Protein AF-A0A0G0TFH8-F1 (afdb_monomer_lite)

Radius of gyration: 27.18 Å; chains: 1; bounding box: 64×49×67 Å

Secondary structure (DSSP, 8-state):
--S-EEEEETTSSBPPHHHHHHIIIIIHHHHHHTTTHHHHHHHHSTT---HHHHHHTEEEEEPP---HHHHHHHHHHHHHHHHHHHHHHHHHHHHHHHHHHIIIIIHHHHHHHHHHT-----HHHHHHHHHHHHHHHHHHHHHHHHHHHTTTSGGGS-HHHHHHHHHHHHHHHHHHHHHHHHHHHHHHHHHHHHHH--

pLDDT: mean 86.86, std 7.58, range [50.22, 97.12]

Sequence (198 aa):
MLFHIKIVNINYQKVSFFQVLKRETVGKILSGLVFNLGYLWAAIDDKKQAWHDKIAKTYVIHVEPISHEEYARQLEKGKISSLPYVLIFAGAAEVIFVSFFAFSVVRQLTTLYETMGTGGYNPLITYLMLGIIGLSCFAQIIWGSILWSKKKAPETISQSSIKTAKVLLILGATLFFLLIPFLVLSVILPIYKLTTSF

Structure (mmCIF, N/CA/C/O backbone):
data_AF-A0A0G0TFH8-F1
#
_entry.id   AF-A0A0G0TFH8-F1
#
loop_
_atom_site.group_PDB
_atom_site.id
_atom_site.type_symbol
_atom_site.label_atom_id
_atom_site.label_alt_id
_atom_site.label_comp_id
_atom_site.label_asym_id
_atom_site.label_entity_id
_atom_site.label_seq_id
_atom_site.pdbx_PDB_ins_code
_atom_site.Cartn_x
_atom_site.Cartn_y
_atom_site.Cartn_z
_atom_site.occupancy
_atom_site.B_iso_or_equiv
_atom_site.auth_seq_id
_atom_site.auth_comp_id
_atom_site.auth_asym_id
_atom_site.auth_atom_id
_atom_site.pdbx_PDB_model_num
ATOM 1 N N . MET A 1 1 ? -24.189 -2.065 8.664 1.00 50.22 1 MET A N 1
ATOM 2 C CA . MET A 1 1 ? -24.783 -3.369 9.041 1.00 50.22 1 MET A CA 1
ATOM 3 C C . MET A 1 1 ? -26.288 -3.200 8.965 1.00 50.22 1 MET A C 1
ATOM 5 O O . MET A 1 1 ? -26.787 -2.349 9.677 1.00 50.22 1 MET A O 1
ATOM 9 N N . LEU A 1 2 ? -26.986 -3.919 8.084 1.00 51.47 2 LEU A N 1
ATOM 10 C CA . LEU A 1 2 ? -28.412 -3.665 7.813 1.00 51.47 2 LEU A CA 1
ATOM 11 C C . LEU A 1 2 ? -29.356 -4.207 8.912 1.00 51.47 2 LEU A C 1
ATOM 13 O O . LEU A 1 2 ? -30.452 -3.694 9.075 1.00 51.47 2 LEU A O 1
ATOM 17 N N . PHE A 1 3 ? -28.925 -5.222 9.675 1.00 67.56 3 PHE A N 1
ATOM 18 C CA . PHE A 1 3 ? -29.806 -6.002 10.564 1.00 67.56 3 PHE A CA 1
ATOM 19 C C . PHE A 1 3 ? -29.423 -5.986 12.053 1.00 67.56 3 PHE A C 1
ATOM 21 O O . PHE A 1 3 ? -29.994 -6.747 12.824 1.00 67.56 3 PHE A O 1
ATOM 28 N N . HIS A 1 4 ? -28.461 -5.155 12.473 1.00 71.88 4 HIS A N 1
ATOM 29 C CA . HIS A 1 4 ? -28.021 -5.069 13.880 1.00 71.88 4 HIS A CA 1
ATOM 30 C C . HIS A 1 4 ? -27.748 -6.433 14.539 1.00 71.88 4 HIS A C 1
ATOM 32 O O . HIS A 1 4 ? -28.061 -6.660 15.703 1.00 71.88 4 HIS A O 1
ATOM 38 N N . ILE A 1 5 ? -27.167 -7.361 13.780 1.00 83.44 5 ILE A N 1
ATOM 39 C CA . ILE A 1 5 ? -26.810 -8.693 14.263 1.00 83.44 5 ILE A CA 1
ATOM 40 C C . ILE A 1 5 ? -25.300 -8.811 14.411 1.00 83.44 5 ILE A C 1
ATOM 42 O O . ILE A 1 5 ? -24.528 -8.396 13.541 1.00 83.44 5 ILE A O 1
ATOM 46 N N . LYS A 1 6 ? -24.874 -9.406 15.519 1.00 86.00 6 LYS A N 1
ATOM 47 C CA . LYS A 1 6 ? -23.478 -9.712 15.810 1.00 86.00 6 LYS A CA 1
ATOM 48 C C . LYS A 1 6 ? -23.345 -11.192 16.111 1.00 86.00 6 LYS A C 1
ATOM 50 O O . LYS A 1 6 ? -24.176 -11.778 16.791 1.00 86.00 6 LYS A O 1
ATOM 55 N N . ILE A 1 7 ? -22.265 -11.785 15.620 1.00 87.12 7 ILE A N 1
ATOM 56 C CA . ILE A 1 7 ? -21.946 -13.180 15.903 1.00 87.12 7 ILE A CA 1
ATOM 57 C C . ILE A 1 7 ? -20.960 -13.206 17.063 1.00 87.12 7 ILE A C 1
ATOM 59 O O . ILE A 1 7 ? -19.900 -12.573 17.009 1.00 87.12 7 ILE A O 1
ATOM 63 N N . VAL A 1 8 ? -21.314 -13.939 18.106 1.00 90.31 8 VAL A N 1
ATOM 64 C CA . VAL A 1 8 ? -20.493 -14.149 19.297 1.00 90.31 8 VAL A CA 1
ATOM 65 C C . VAL A 1 8 ? -20.282 -15.641 19.510 1.00 90.31 8 VAL A C 1
ATOM 67 O O . VAL A 1 8 ? -21.029 -16.465 18.986 1.00 90.31 8 VAL A O 1
ATOM 70 N N . ASN A 1 9 ? -19.234 -16.025 20.232 1.00 91.81 9 ASN A N 1
ATOM 71 C CA . ASN A 1 9 ? -19.082 -17.417 20.646 1.00 91.81 9 ASN A CA 1
ATOM 72 C C . ASN A 1 9 ? -20.084 -17.757 21.769 1.00 91.81 9 ASN A C 1
ATOM 74 O O . ASN A 1 9 ? -20.790 -16.884 22.275 1.00 91.81 9 ASN A O 1
ATOM 78 N N . ILE A 1 10 ? -20.120 -19.020 22.198 1.00 88.56 10 ILE A N 1
ATOM 79 C CA . ILE A 1 10 ? -20.990 -19.453 23.307 1.00 88.56 10 ILE A CA 1
ATOM 80 C C . ILE A 1 10 ? -20.757 -18.728 24.645 1.00 88.56 10 ILE A C 1
ATOM 82 O O . ILE A 1 10 ? -21.641 -18.745 25.493 1.00 88.56 10 ILE A O 1
ATOM 86 N N . ASN A 1 11 ? -19.602 -18.079 24.814 1.00 89.81 11 ASN A N 1
ATOM 87 C CA . ASN A 1 11 ? -19.235 -17.293 25.992 1.00 89.81 11 ASN A CA 1
ATOM 88 C C . ASN A 1 11 ? -19.480 -15.785 25.780 1.00 89.81 11 ASN A C 1
ATOM 90 O O . ASN A 1 11 ? -18.943 -14.970 26.523 1.00 89.81 11 ASN A O 1
ATOM 94 N N . TYR A 1 12 ? -20.224 -15.398 24.736 1.00 84.25 12 TYR A N 1
ATOM 95 C CA . TYR A 1 12 ? -20.503 -14.006 24.351 1.00 84.25 12 TYR A CA 1
ATOM 96 C C . TYR A 1 12 ? -19.267 -13.159 23.991 1.00 84.25 12 TYR A C 1
ATOM 98 O O . TYR A 1 12 ? -19.322 -11.931 23.936 1.00 84.25 12 TYR A O 1
ATOM 106 N N . GLN A 1 13 ? -18.146 -13.804 23.672 1.00 87.69 13 GLN A N 1
ATOM 107 C CA . GLN A 1 13 ? -16.910 -13.158 23.232 1.00 87.69 13 GLN A CA 1
ATOM 108 C C . GLN A 1 13 ? -16.771 -13.167 21.702 1.00 87.69 13 GLN A C 1
ATOM 110 O O . GLN A 1 13 ? -17.550 -13.792 20.975 1.00 87.69 13 GLN A O 1
ATOM 115 N N . LYS A 1 14 ? -15.754 -12.457 21.192 1.00 85.94 14 LYS A N 1
ATOM 116 C CA . LYS A 1 14 ? -15.443 -12.420 19.757 1.00 85.94 14 LYS A CA 1
ATOM 117 C C . LYS A 1 14 ? -15.128 -13.833 19.251 1.00 85.94 14 LYS A C 1
ATOM 119 O O . LYS A 1 14 ? -14.336 -14.553 19.853 1.00 85.94 14 LYS A O 1
ATOM 124 N N . VAL A 1 15 ? -15.742 -14.209 18.132 1.00 88.75 15 VAL A N 1
ATOM 125 C CA . VAL A 1 15 ? -15.506 -15.506 17.485 1.00 88.75 15 VAL A CA 1
ATOM 126 C C . VAL A 1 15 ? -14.071 -15.626 16.978 1.00 88.75 15 VAL A C 1
ATOM 128 O O . VAL A 1 15 ? -13.512 -14.673 16.430 1.00 88.75 15 VAL A O 1
ATOM 131 N N . SER A 1 16 ? -13.472 -16.803 17.159 1.00 89.44 16 SER A N 1
ATOM 132 C CA . SER A 1 16 ? -12.135 -17.086 16.637 1.00 89.44 16 SER A CA 1
ATOM 133 C C . SER A 1 16 ? -12.176 -17.397 15.139 1.00 89.44 16 SER A C 1
ATOM 135 O O . SER A 1 16 ? -13.198 -17.827 14.601 1.00 89.44 16 SER A O 1
ATOM 137 N N . PHE A 1 17 ? -11.041 -17.222 14.460 1.00 88.56 17 PHE A N 1
ATOM 138 C CA . PHE A 1 17 ? -10.916 -17.498 13.026 1.00 88.56 17 PHE A CA 1
ATOM 139 C C . PHE A 1 17 ? -11.361 -18.926 12.661 1.00 88.56 17 PHE A C 1
ATOM 141 O O . PHE A 1 17 ? -12.152 -19.117 11.742 1.00 88.56 17 PHE A O 1
ATOM 148 N N . PHE A 1 18 ? -10.944 -19.928 13.443 1.00 88.19 18 PHE A N 1
ATOM 149 C CA . PHE A 1 18 ? -11.330 -21.325 13.221 1.00 88.19 18 PHE A CA 1
ATOM 150 C C . PHE A 1 18 ? -12.821 -21.592 13.448 1.00 88.19 18 PHE A C 1
ATOM 152 O O . PHE A 1 18 ? -13.389 -22.472 12.804 1.00 88.19 18 PHE A O 1
ATOM 159 N N . GLN A 1 19 ? -13.474 -20.862 14.357 1.00 88.25 19 GLN A N 1
ATOM 160 C CA . GLN A 1 19 ? -14.923 -20.972 14.529 1.00 88.25 19 GLN A CA 1
ATOM 161 C C . GLN A 1 19 ? -15.655 -20.440 13.303 1.00 88.25 19 GLN A C 1
ATOM 163 O O . GLN A 1 19 ? -16.557 -21.110 12.809 1.00 88.25 19 GLN A O 1
ATOM 168 N N . VAL A 1 20 ? -15.225 -19.290 12.776 1.00 89.44 20 VAL A N 1
ATOM 169 C CA . VAL A 1 20 ? -15.785 -18.721 11.544 1.00 89.44 20 VAL A CA 1
ATOM 170 C C . VAL A 1 20 ? -15.587 -19.684 10.378 1.00 89.44 20 VAL A C 1
ATOM 172 O O . VAL A 1 20 ? -16.552 -20.008 9.694 1.00 89.44 20 VAL A O 1
ATOM 175 N N . LEU A 1 21 ? -14.377 -20.221 10.200 1.00 90.44 21 LEU A N 1
ATOM 176 C CA . LEU A 1 21 ? -14.085 -21.145 9.106 1.00 90.44 21 LEU A CA 1
ATOM 177 C C . LEU A 1 21 ? -14.966 -22.400 9.165 1.00 90.44 21 LEU A C 1
ATOM 179 O O . LEU A 1 21 ? -15.572 -22.769 8.162 1.00 90.44 21 LEU A O 1
ATOM 183 N N . LYS A 1 22 ? -15.103 -23.023 10.344 1.00 89.25 22 LYS A N 1
ATOM 184 C CA . LYS A 1 22 ? -15.984 -24.189 10.534 1.00 89.25 22 LYS A CA 1
ATOM 185 C C . LYS A 1 22 ? -17.447 -23.861 10.260 1.00 89.25 22 LYS A C 1
ATOM 187 O O . LYS A 1 22 ? -18.156 -24.685 9.689 1.00 89.25 22 LYS A O 1
ATOM 192 N N . ARG A 1 23 ? -17.894 -22.668 10.659 1.00 88.06 23 ARG A N 1
ATOM 193 C CA . ARG A 1 23 ? -19.265 -22.209 10.439 1.00 88.06 23 ARG A CA 1
ATOM 194 C C . ARG A 1 23 ? -19.578 -22.046 8.958 1.00 88.06 23 ARG A C 1
ATOM 196 O O . ARG A 1 23 ? -20.610 -22.520 8.503 1.00 88.06 23 ARG A O 1
ATOM 203 N N . GLU A 1 24 ? -18.686 -21.383 8.229 1.00 89.06 24 GLU A N 1
ATOM 204 C CA . GLU A 1 24 ? -18.888 -21.002 6.828 1.00 89.06 24 GLU A CA 1
ATOM 205 C C . GLU A 1 24 ? -18.670 -22.162 5.850 1.00 89.06 24 GLU A C 1
ATOM 207 O O . GLU A 1 24 ? -19.274 -22.173 4.783 1.00 89.06 24 GLU A O 1
ATOM 212 N N . THR A 1 25 ? -17.854 -23.150 6.220 1.00 88.31 25 THR A N 1
ATOM 213 C CA . THR A 1 25 ? -17.603 -24.342 5.397 1.00 88.31 25 THR A CA 1
ATOM 214 C C . THR A 1 25 ? -18.542 -25.482 5.798 1.00 88.31 25 THR A C 1
ATOM 216 O O . THR A 1 25 ? -19.676 -25.561 5.332 1.00 88.31 25 THR A O 1
ATOM 219 N N . VAL A 1 26 ? -18.102 -26.336 6.723 1.00 84.25 26 VAL A N 1
ATOM 220 C CA . VAL A 1 26 ? -18.802 -27.545 7.170 1.00 84.25 26 VAL A CA 1
ATOM 221 C C . VAL A 1 26 ? -20.197 -27.218 7.700 1.00 84.25 26 VAL A C 1
ATOM 223 O O . VAL A 1 26 ? -21.166 -27.877 7.338 1.00 84.25 26 VAL A O 1
ATOM 226 N N . GLY A 1 27 ? -20.320 -26.169 8.517 1.00 82.50 27 GLY A N 1
ATOM 227 C CA . GLY A 1 27 ? -21.584 -25.780 9.130 1.00 82.50 27 GLY A CA 1
ATOM 228 C C . GLY A 1 27 ? -22.664 -25.438 8.105 1.00 82.50 27 GLY A C 1
ATOM 229 O O . GLY A 1 27 ? -23.769 -25.982 8.173 1.00 82.50 27 GLY A O 1
ATOM 230 N N . LYS A 1 28 ? -22.377 -24.529 7.167 1.00 84.12 28 LYS A N 1
ATOM 231 C CA . LYS A 1 28 ? -23.349 -24.089 6.154 1.00 84.12 28 LYS A CA 1
ATOM 232 C C . LYS A 1 28 ? -23.665 -25.179 5.137 1.00 84.12 28 LYS A C 1
ATOM 234 O O . LYS A 1 28 ? -24.834 -25.358 4.812 1.00 84.12 28 LYS A O 1
ATOM 239 N N . ILE A 1 29 ? -22.664 -25.951 4.711 1.00 84.81 29 ILE A N 1
ATOM 240 C CA . ILE A 1 29 ? -22.869 -27.088 3.802 1.00 84.81 29 ILE A CA 1
ATOM 241 C C . ILE A 1 29 ? -23.836 -28.099 4.433 1.00 84.81 29 ILE A C 1
ATOM 243 O O . ILE A 1 29 ? -24.835 -28.460 3.815 1.00 84.81 29 ILE A O 1
ATOM 247 N N . LEU A 1 30 ? -23.612 -28.480 5.696 1.00 81.50 30 LEU A N 1
ATOM 248 C CA . LEU A 1 30 ? -24.522 -29.370 6.426 1.00 81.50 30 LEU A CA 1
ATOM 249 C C . LEU A 1 30 ? -25.895 -28.734 6.687 1.00 81.50 30 LEU A C 1
ATOM 251 O O . LEU A 1 30 ? -26.902 -29.434 6.674 1.00 81.50 30 LEU A O 1
ATOM 255 N N . SER A 1 31 ? -25.958 -27.413 6.886 1.00 80.06 31 SER A N 1
ATOM 256 C CA . SER A 1 31 ? -27.235 -26.709 7.071 1.00 80.06 31 SER A CA 1
ATOM 257 C C . SER A 1 31 ? -28.095 -26.688 5.800 1.00 80.06 31 SER A C 1
ATOM 259 O O . SER A 1 31 ? -29.321 -26.695 5.901 1.00 80.06 31 SER A O 1
ATOM 261 N N . GLY A 1 32 ? -27.465 -26.664 4.620 1.00 76.00 32 GLY A N 1
ATOM 262 C CA . GLY A 1 32 ? -28.134 -26.654 3.314 1.00 76.00 32 GLY A CA 1
ATOM 263 C C . GLY A 1 32 ? -28.466 -28.040 2.752 1.00 76.00 32 GLY A C 1
ATOM 264 O O . GLY A 1 32 ? -29.424 -28.167 1.993 1.00 76.00 32 GLY A O 1
ATOM 265 N N . LEU A 1 33 ? -27.719 -29.075 3.157 1.00 79.06 33 LEU A N 1
ATOM 266 C CA . LEU A 1 33 ? -27.754 -30.432 2.588 1.00 79.06 33 LEU A CA 1
ATOM 267 C C . LEU A 1 33 ? -29.130 -31.115 2.634 1.00 79.06 33 LEU A C 1
ATOM 269 O O . LEU A 1 33 ? -29.482 -31.835 1.706 1.00 79.06 33 LEU A O 1
ATOM 273 N N . VAL A 1 34 ? -29.921 -30.877 3.684 1.00 76.00 34 VAL A N 1
ATOM 274 C CA . VAL A 1 34 ? -31.262 -31.465 3.837 1.00 76.00 34 VAL A CA 1
ATOM 275 C C . VAL A 1 34 ? -32.324 -30.398 3.571 1.00 76.00 34 VAL A C 1
ATOM 277 O O . VAL A 1 34 ? -32.940 -29.894 4.502 1.00 76.00 34 VAL A O 1
ATOM 280 N N . PHE A 1 35 ? -32.498 -29.985 2.311 1.00 73.94 35 PHE A N 1
ATOM 281 C CA . PHE A 1 35 ? -33.498 -28.979 1.900 1.00 73.94 35 PHE A CA 1
ATOM 282 C C . PHE A 1 35 ? -33.481 -27.682 2.739 1.00 73.94 35 PHE A C 1
ATOM 284 O O . PHE A 1 35 ? -34.527 -27.125 3.061 1.00 73.94 35 PHE A O 1
ATOM 291 N N . ASN A 1 36 ? -32.297 -27.193 3.129 1.00 77.00 36 ASN A N 1
ATOM 292 C CA . ASN A 1 36 ? -32.137 -26.035 4.025 1.00 77.00 36 ASN A CA 1
ATOM 293 C C . ASN A 1 36 ? -32.782 -26.171 5.423 1.00 77.00 36 ASN A C 1
ATOM 295 O O . ASN A 1 36 ? -32.889 -25.177 6.148 1.00 77.00 36 ASN A O 1
ATOM 299 N N . LEU A 1 37 ? -33.161 -27.379 5.858 1.00 80.75 37 LEU A N 1
ATOM 300 C CA . LEU A 1 37 ? -33.729 -27.616 7.191 1.00 80.75 37 LEU A CA 1
ATOM 301 C C . LEU A 1 37 ? -32.803 -27.143 8.313 1.00 80.75 37 LEU A C 1
ATOM 303 O O . LEU A 1 37 ? -33.283 -26.652 9.331 1.00 80.75 37 LEU A O 1
ATOM 307 N N . GLY A 1 38 ? -31.483 -27.203 8.124 1.00 79.12 38 GLY A N 1
ATOM 308 C CA . GLY A 1 38 ? -30.540 -26.709 9.124 1.00 79.12 38 GLY A CA 1
ATOM 309 C C . GLY A 1 38 ? -30.559 -25.192 9.306 1.00 79.12 38 GLY A C 1
ATOM 310 O O . GLY A 1 38 ? -30.150 -24.713 10.363 1.00 79.12 38 GLY A O 1
ATOM 311 N N . TYR A 1 39 ? -31.066 -24.438 8.325 1.00 81.38 39 TYR A N 1
ATOM 312 C CA . TYR A 1 39 ? -31.373 -23.015 8.475 1.00 81.38 39 TYR A CA 1
ATOM 313 C C . TYR A 1 39 ? -32.735 -22.805 9.141 1.00 81.38 39 TYR A C 1
ATOM 315 O O . TYR A 1 39 ? -32.837 -22.001 10.065 1.00 81.38 39 TYR A O 1
ATOM 323 N N . LEU A 1 40 ? -33.760 -23.564 8.729 1.00 83.31 40 LEU A N 1
ATOM 324 C CA . LEU A 1 40 ? -35.101 -23.508 9.330 1.00 83.31 40 LEU A CA 1
ATOM 325 C C . LEU A 1 40 ? -35.100 -23.909 10.812 1.00 83.31 40 LEU A C 1
ATOM 327 O O . LEU A 1 40 ? -35.919 -23.416 11.583 1.00 83.31 40 LEU A O 1
ATOM 331 N N . TRP A 1 41 ? -34.132 -24.724 11.237 1.00 84.75 41 TRP A N 1
ATOM 332 C CA . TRP A 1 41 ? -33.934 -25.103 12.635 1.00 84.75 41 TRP A CA 1
ATOM 333 C C . TRP A 1 41 ? -33.775 -23.899 13.573 1.00 84.75 41 TRP A C 1
ATOM 335 O O . TRP A 1 41 ? -34.215 -23.957 14.718 1.00 84.75 41 TRP A O 1
ATOM 345 N N . ALA A 1 42 ? -33.231 -22.778 13.087 1.00 85.12 42 ALA A N 1
ATOM 346 C CA . ALA A 1 42 ? -33.129 -21.551 13.874 1.00 85.12 42 ALA A CA 1
ATOM 347 C C . ALA A 1 42 ? -34.498 -21.001 14.313 1.00 85.12 42 ALA A C 1
ATOM 349 O O . ALA A 1 42 ? -34.577 -20.306 15.320 1.00 85.12 42 ALA A O 1
ATOM 350 N N . ALA A 1 43 ? -35.587 -21.308 13.599 1.00 81.38 43 ALA A N 1
ATOM 351 C CA . ALA A 1 43 ? -36.927 -20.884 13.999 1.00 81.38 43 ALA A CA 1
ATOM 352 C C . ALA A 1 43 ? -37.446 -21.670 15.215 1.00 81.38 43 ALA A C 1
ATOM 354 O O . ALA A 1 43 ? -38.163 -21.102 16.044 1.00 81.38 43 ALA A O 1
ATOM 355 N N . ILE A 1 44 ? -37.054 -22.943 15.330 1.00 85.81 44 ILE A N 1
ATOM 356 C CA . ILE A 1 44 ? -37.546 -23.896 16.335 1.00 85.81 44 ILE A CA 1
ATOM 357 C C . ILE A 1 44 ? -36.654 -23.899 17.580 1.00 85.81 44 ILE A C 1
ATOM 359 O O . ILE A 1 44 ? -37.161 -23.974 18.690 1.00 85.81 44 ILE A O 1
ATOM 363 N N . ASP A 1 45 ? -35.336 -23.793 17.407 1.00 87.31 45 ASP A N 1
ATOM 364 C CA . ASP A 1 45 ? -34.368 -23.868 18.500 1.00 87.31 45 ASP A CA 1
ATOM 365 C C . ASP A 1 45 ? -34.590 -22.780 19.567 1.00 87.31 45 ASP A C 1
ATOM 367 O O . ASP A 1 45 ? -34.743 -21.602 19.234 1.00 87.31 45 ASP A O 1
ATOM 371 N N . ASP A 1 46 ? -34.522 -23.147 20.852 1.00 84.44 46 ASP A N 1
ATOM 372 C CA . ASP A 1 46 ? -34.732 -22.219 21.980 1.00 84.44 46 ASP A CA 1
ATOM 373 C C . ASP A 1 46 ? -33.768 -21.029 21.950 1.00 84.44 46 ASP A C 1
ATOM 375 O O . ASP A 1 46 ? -34.114 -19.907 22.318 1.00 84.44 46 ASP A O 1
ATOM 379 N N . LYS A 1 47 ? -32.540 -21.268 21.476 1.00 82.94 47 LYS A N 1
ATOM 380 C CA . LYS A 1 47 ? -31.491 -20.250 21.352 1.00 82.94 47 LYS A CA 1
ATOM 381 C C . LYS A 1 47 ? -31.412 -19.660 19.947 1.00 82.94 47 LYS A C 1
ATOM 383 O O . LYS A 1 47 ? -30.442 -18.972 19.631 1.00 82.94 47 LYS A O 1
ATOM 388 N N . LYS A 1 48 ? -32.404 -19.962 19.104 1.00 85.25 48 LYS A N 1
ATOM 389 C CA . LYS A 1 48 ? -32.503 -19.552 17.702 1.00 85.25 48 LYS A CA 1
ATOM 390 C C . LYS A 1 48 ? -31.246 -19.868 16.884 1.00 85.25 48 LYS A C 1
ATOM 392 O O . LYS A 1 48 ? -30.875 -19.119 15.984 1.00 85.25 48 LYS A O 1
ATOM 397 N N . GLN A 1 49 ? -30.563 -20.974 17.196 1.00 87.69 49 GLN A N 1
ATOM 398 C CA . GLN A 1 49 ? -29.357 -21.387 16.479 1.00 87.69 49 GLN A CA 1
ATOM 399 C C . GLN A 1 49 ? -29.695 -22.281 15.291 1.00 87.69 49 GLN A C 1
ATOM 401 O O . GLN A 1 49 ? -30.351 -23.311 15.444 1.00 87.69 49 GLN A O 1
ATOM 406 N N . ALA A 1 50 ? -29.138 -21.961 14.127 1.00 89.81 50 ALA A N 1
ATOM 407 C CA . ALA A 1 50 ? -29.080 -22.895 13.012 1.00 89.81 50 ALA A CA 1
ATOM 408 C C . ALA A 1 50 ? -28.026 -23.990 13.265 1.00 89.81 50 ALA A C 1
ATOM 410 O O . ALA A 1 50 ? -27.156 -23.867 14.135 1.00 89.81 50 ALA A O 1
ATOM 411 N N . TRP A 1 51 ? -28.049 -25.066 12.476 1.00 88.00 51 TRP A N 1
ATOM 412 C CA . TRP A 1 51 ? -27.079 -26.160 12.627 1.00 88.00 51 TRP A CA 1
ATOM 413 C C . TRP A 1 51 ? -25.629 -25.682 12.486 1.00 88.00 51 TRP A C 1
ATOM 415 O O . TRP A 1 51 ? -24.774 -26.070 13.282 1.00 88.00 51 TRP A O 1
ATOM 425 N N . HIS A 1 52 ? -25.351 -24.769 11.551 1.00 86.88 52 HIS A N 1
ATOM 426 C CA . HIS A 1 52 ? -24.023 -24.170 11.404 1.00 86.88 52 HIS A CA 1
ATOM 427 C C . HIS A 1 52 ? -23.563 -23.416 12.654 1.00 86.88 52 HIS A C 1
ATOM 429 O O . HIS A 1 52 ? -22.391 -23.513 13.023 1.00 86.88 52 HIS A O 1
ATOM 435 N N . ASP A 1 53 ? -24.468 -22.712 13.335 1.00 87.00 53 ASP A N 1
ATOM 436 C CA . ASP A 1 53 ? -24.158 -21.994 14.572 1.00 87.00 53 ASP A CA 1
ATOM 437 C C . ASP A 1 53 ? -23.856 -22.960 15.724 1.00 87.00 53 ASP A C 1
ATOM 439 O O . ASP A 1 53 ? -22.904 -22.749 16.482 1.00 87.00 53 ASP A O 1
ATOM 443 N N . LYS A 1 54 ? -24.589 -24.079 15.813 1.00 87.81 54 LYS A N 1
ATOM 444 C CA . LYS A 1 54 ? -24.309 -25.137 16.797 1.00 87.81 54 LYS A CA 1
ATOM 445 C C . LYS A 1 54 ? -22.955 -25.799 16.553 1.00 87.81 54 LYS A C 1
ATOM 447 O O . LYS A 1 54 ? -22.162 -25.929 17.486 1.00 87.81 54 LYS A O 1
ATOM 452 N N . ILE A 1 55 ? -22.650 -26.146 15.302 1.00 89.12 55 ILE A N 1
ATOM 453 C CA . ILE A 1 55 ? -21.377 -26.772 14.905 1.00 89.12 55 ILE A CA 1
ATOM 454 C C . ILE A 1 55 ? -20.189 -25.845 15.210 1.00 89.12 55 ILE A C 1
ATOM 456 O O . ILE A 1 55 ? -19.144 -26.283 15.700 1.00 89.12 55 ILE A O 1
ATOM 460 N N . ALA A 1 56 ? -20.345 -24.544 14.964 1.00 89.06 56 ALA A N 1
ATOM 461 C CA . ALA A 1 56 ? -19.302 -23.554 15.213 1.00 89.06 56 ALA A CA 1
ATOM 462 C C . ALA A 1 56 ? -19.212 -23.082 16.675 1.00 89.06 56 ALA A C 1
ATOM 464 O O . ALA A 1 56 ? -18.250 -22.390 17.036 1.00 89.06 56 ALA A O 1
ATOM 465 N N . LYS A 1 57 ? -20.171 -23.474 17.527 1.00 91.44 57 LYS A N 1
ATOM 466 C CA . LYS A 1 57 ? -20.348 -22.963 18.894 1.00 91.44 57 LYS A CA 1
ATOM 467 C C . LYS A 1 57 ? -20.447 -21.430 18.903 1.00 91.44 57 LYS A C 1
ATOM 469 O O . LYS A 1 57 ? -19.689 -20.747 19.602 1.00 91.44 57 LYS A O 1
ATOM 474 N N . THR A 1 58 ? -21.370 -20.902 18.103 1.00 90.88 58 THR A N 1
ATOM 475 C CA . THR A 1 58 ? -21.643 -19.466 17.963 1.00 90.88 58 THR A CA 1
ATOM 476 C C . THR A 1 58 ? -23.114 -19.137 18.200 1.00 90.88 58 THR A C 1
ATOM 478 O O . THR A 1 58 ? -23.985 -19.978 18.005 1.00 90.88 58 THR A O 1
ATOM 481 N N . TYR A 1 59 ? -23.390 -17.901 18.605 1.00 89.75 59 TYR A N 1
ATOM 482 C CA . TYR A 1 59 ? -24.724 -17.311 18.664 1.00 89.75 59 TYR A CA 1
ATOM 483 C C . TYR A 1 59 ? -24.782 -16.084 17.759 1.00 89.75 59 TYR A C 1
ATOM 485 O O . TYR A 1 59 ? -23.794 -15.356 17.626 1.00 89.75 59 TYR A O 1
ATOM 493 N N . VAL A 1 60 ? -25.951 -15.839 17.174 1.00 87.62 60 VAL A N 1
ATOM 494 C CA . VAL A 1 60 ? -26.287 -14.565 16.541 1.00 87.62 60 VAL A CA 1
ATOM 495 C C . VAL A 1 60 ? -27.119 -13.781 17.544 1.00 87.62 60 VAL A C 1
ATOM 497 O O . VAL A 1 60 ? -28.193 -14.220 17.936 1.00 87.62 60 VAL A O 1
ATOM 500 N N . ILE A 1 61 ? -26.598 -12.647 17.994 1.00 86.81 61 ILE A N 1
ATOM 501 C CA . ILE A 1 61 ? -27.282 -11.761 18.932 1.00 86.81 61 ILE A CA 1
ATOM 502 C C . ILE A 1 61 ? -27.709 -10.490 18.214 1.00 86.81 61 ILE A C 1
ATOM 504 O O . ILE A 1 61 ? -26.986 -9.986 17.348 1.00 86.81 61 ILE A O 1
ATOM 508 N N . HIS A 1 62 ? -28.860 -9.953 18.604 1.00 78.62 62 HIS A N 1
ATOM 509 C CA . HIS A 1 62 ? -29.197 -8.577 18.286 1.00 78.62 62 HIS A CA 1
ATOM 510 C C . HIS A 1 62 ? -28.362 -7.657 19.169 1.00 78.62 62 HIS A C 1
ATOM 512 O O . HIS A 1 62 ? -28.274 -7.840 20.382 1.00 78.62 62 HIS A O 1
ATOM 518 N N . VAL A 1 63 ? -27.710 -6.693 18.539 1.00 79.88 63 VAL A N 1
ATOM 519 C CA . VAL A 1 63 ? -27.103 -5.558 19.224 1.00 79.88 63 VAL A CA 1
ATOM 520 C C . VAL A 1 63 ? -28.067 -4.391 19.117 1.00 79.88 63 VAL A C 1
ATOM 522 O O . VAL A 1 63 ? -28.729 -4.233 18.092 1.00 79.88 63 VAL A O 1
ATOM 525 N N . GLU A 1 64 ? -28.164 -3.592 20.175 1.00 76.19 64 GLU A N 1
ATOM 526 C CA . GLU A 1 64 ? -28.947 -2.362 20.122 1.00 76.19 64 GLU A CA 1
ATOM 527 C C . GLU A 1 64 ? -28.509 -1.513 18.920 1.00 76.19 64 GLU A C 1
ATOM 529 O O . GLU A 1 64 ? -27.312 -1.482 18.590 1.00 76.19 64 GLU A O 1
ATOM 534 N N . PRO A 1 65 ? -29.462 -0.859 18.231 1.00 69.50 65 PRO A N 1
ATOM 535 C CA . PRO A 1 65 ? -29.127 0.052 17.159 1.00 69.50 65 PRO A CA 1
ATOM 536 C C . PRO A 1 65 ? -28.247 1.162 17.726 1.00 69.50 65 PRO A C 1
ATOM 538 O O . PRO A 1 65 ? -28.686 2.013 18.495 1.00 69.50 65 PRO A O 1
ATOM 541 N N . ILE A 1 66 ? -26.969 1.124 17.361 1.00 76.50 66 ILE A N 1
ATOM 542 C CA . ILE A 1 66 ? -26.040 2.208 17.652 1.00 76.50 66 ILE A CA 1
ATOM 543 C C . ILE A 1 66 ? -26.523 3.457 16.915 1.00 76.50 66 ILE A C 1
ATOM 545 O O . ILE A 1 66 ? -26.975 3.369 15.769 1.00 76.50 66 ILE A O 1
ATOM 549 N N . SER A 1 67 ? -26.436 4.622 17.559 1.00 84.06 67 SER A N 1
ATOM 550 C CA . SER A 1 67 ? -26.805 5.880 16.909 1.00 84.06 67 SER A CA 1
ATOM 551 C C . SER A 1 67 ? -26.008 6.059 15.612 1.00 84.06 67 SER A C 1
ATOM 553 O O . SER A 1 67 ? -24.879 5.574 15.485 1.00 84.06 67 SER A O 1
ATOM 555 N N . HIS A 1 68 ? -26.573 6.773 14.634 1.00 80.88 68 HIS A N 1
ATOM 556 C CA . HIS A 1 68 ? -25.852 7.082 13.394 1.00 80.88 68 HIS A CA 1
ATOM 557 C C . HIS A 1 68 ? -24.493 7.739 13.668 1.00 80.88 68 HIS A C 1
ATOM 559 O O . HIS A 1 68 ? -23.516 7.444 12.980 1.00 80.88 68 HIS A O 1
ATOM 565 N N . GLU A 1 69 ? -24.418 8.569 14.707 1.00 86.50 69 GLU A N 1
ATOM 566 C CA . GLU A 1 69 ? -23.186 9.205 15.170 1.00 86.50 69 GLU A CA 1
ATOM 567 C C . GLU A 1 69 ? -22.160 8.187 15.678 1.00 86.50 69 GLU A C 1
ATOM 569 O O . GLU A 1 69 ? -20.991 8.241 15.297 1.00 86.50 69 GLU A O 1
ATOM 574 N N . GLU A 1 70 ? -22.584 7.219 16.494 1.00 83.12 70 GLU A N 1
ATOM 575 C CA . GLU A 1 70 ? -21.709 6.165 17.010 1.00 83.12 70 GLU A CA 1
ATOM 576 C C . GLU A 1 70 ? -21.237 5.231 15.885 1.00 83.12 70 GLU A C 1
ATOM 578 O O . GLU A 1 70 ? -20.062 4.863 15.824 1.00 83.12 70 GLU A O 1
ATOM 583 N N . TYR A 1 71 ? -22.108 4.915 14.924 1.00 78.81 71 TYR A N 1
ATOM 584 C CA . TYR A 1 71 ? -21.721 4.165 13.730 1.00 78.81 71 TYR A CA 1
ATOM 585 C C . TYR A 1 71 ? -20.693 4.918 12.877 1.00 78.81 71 TYR A C 1
ATOM 587 O O . TYR A 1 71 ? -19.681 4.339 12.471 1.00 78.81 71 TYR A O 1
ATOM 595 N N . ALA A 1 72 ? -20.916 6.213 12.633 1.00 79.88 72 ALA A N 1
ATOM 596 C CA . ALA A 1 72 ? -19.978 7.062 11.905 1.00 79.88 72 ALA A CA 1
ATOM 597 C C . ALA A 1 72 ? -18.619 7.128 12.618 1.00 79.88 72 ALA A C 1
ATOM 599 O O . ALA A 1 72 ? -17.582 6.959 11.976 1.00 79.88 72 ALA A O 1
ATOM 600 N N . ARG A 1 73 ? -18.620 7.257 13.950 1.00 83.25 73 ARG A N 1
ATOM 601 C CA . ARG A 1 73 ? -17.416 7.249 14.792 1.00 83.25 73 ARG A CA 1
ATOM 602 C C . ARG A 1 73 ? -16.654 5.927 14.698 1.00 83.25 73 ARG A C 1
ATOM 604 O O . ARG A 1 73 ? -15.431 5.931 14.571 1.00 83.25 73 ARG A O 1
ATOM 611 N N . GLN A 1 74 ? -17.348 4.788 14.714 1.00 80.81 74 GLN A N 1
ATOM 612 C CA . GLN A 1 74 ? -16.721 3.470 14.556 1.00 80.81 74 GLN A CA 1
ATOM 613 C C . GLN A 1 74 ? -16.129 3.274 13.157 1.00 80.81 74 GLN A C 1
ATOM 615 O O . GLN A 1 74 ? -15.008 2.775 13.029 1.00 80.81 74 GLN A O 1
ATOM 620 N N . LEU A 1 75 ? -16.844 3.700 12.112 1.00 76.50 75 LEU A N 1
ATOM 621 C CA . LEU A 1 75 ? -16.339 3.697 10.739 1.00 76.50 75 LEU A CA 1
ATOM 622 C C . LEU A 1 75 ? -15.094 4.574 10.595 1.00 76.50 75 LEU A C 1
ATOM 624 O O . LEU A 1 75 ? -14.112 4.157 9.979 1.00 76.50 75 LEU A O 1
ATOM 628 N N . GLU A 1 76 ? -15.117 5.777 11.163 1.00 81.25 76 GLU A N 1
ATOM 629 C CA . GLU A 1 76 ? -13.991 6.705 11.127 1.00 81.25 76 GLU A CA 1
ATOM 630 C C . GLU A 1 76 ? -12.786 6.150 11.894 1.00 81.25 76 GLU A C 1
ATOM 632 O O . GLU A 1 76 ? -11.681 6.110 11.352 1.00 81.25 76 GLU A O 1
ATOM 637 N N . LYS A 1 77 ? -13.000 5.604 13.098 1.00 80.12 77 LYS A N 1
ATOM 638 C CA . LYS A 1 77 ? -11.964 4.923 13.887 1.00 80.12 77 LYS A CA 1
ATOM 639 C C . LYS A 1 77 ? -11.354 3.746 13.122 1.00 80.12 77 LYS A C 1
ATOM 641 O O . LYS A 1 77 ? -10.133 3.585 13.117 1.00 80.12 77 LYS A O 1
ATOM 646 N N . GLY A 1 78 ? -12.180 2.964 12.425 1.00 75.50 78 GLY A N 1
ATOM 647 C CA . GLY A 1 78 ? -11.736 1.898 11.527 1.00 75.50 78 GLY A CA 1
ATOM 648 C C . GLY A 1 78 ? -10.836 2.424 10.406 1.00 75.50 78 GLY A C 1
ATOM 649 O O . GLY A 1 78 ? -9.713 1.939 10.244 1.00 75.50 78 GLY A O 1
ATOM 650 N N . LYS A 1 79 ? -11.270 3.471 9.694 1.00 76.94 79 LYS A N 1
ATOM 651 C CA . LYS A 1 79 ? -10.477 4.118 8.633 1.00 76.94 79 LYS A CA 1
ATOM 652 C C . LYS A 1 79 ? -9.130 4.622 9.159 1.00 76.94 79 LYS A C 1
ATOM 654 O O . LYS A 1 79 ? -8.099 4.295 8.574 1.00 76.94 79 LYS A O 1
ATOM 659 N N . ILE A 1 80 ? -9.117 5.338 10.285 1.00 79.75 80 ILE A N 1
ATOM 660 C CA . ILE A 1 80 ? -7.890 5.850 10.922 1.00 79.75 80 ILE A CA 1
ATOM 661 C C . ILE A 1 80 ? -6.952 4.699 11.301 1.00 79.75 80 ILE A C 1
ATOM 663 O O . ILE A 1 80 ? -5.757 4.766 11.022 1.00 79.75 80 ILE A O 1
ATOM 667 N N . SER A 1 81 ? -7.489 3.612 11.864 1.00 80.12 81 SER A N 1
ATOM 668 C CA . SER A 1 81 ? -6.687 2.447 12.254 1.00 80.12 81 SER A CA 1
ATOM 669 C C . SER A 1 81 ? -6.018 1.744 11.067 1.00 80.12 81 SER A C 1
ATOM 671 O O . SER A 1 81 ? -4.929 1.198 11.224 1.00 80.12 81 SER A O 1
ATOM 673 N N . SER A 1 82 ? -6.634 1.784 9.879 1.00 82.75 82 SER A N 1
ATOM 674 C CA . SER A 1 82 ? -6.100 1.174 8.652 1.00 82.75 82 SER A CA 1
ATOM 675 C C . SER A 1 82 ? -5.066 2.040 7.918 1.00 82.75 82 SER A C 1
ATOM 677 O O . SER A 1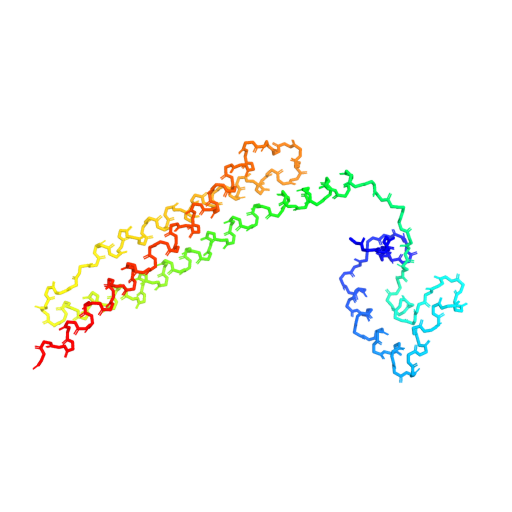 82 ? -4.233 1.512 7.183 1.00 82.75 82 SER A O 1
ATOM 679 N N . LEU A 1 83 ? -5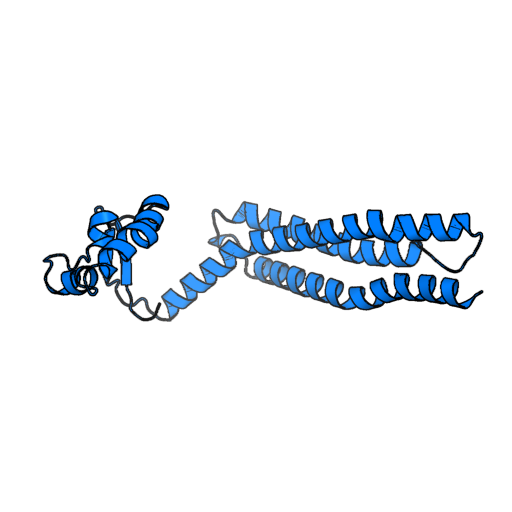.074 3.357 8.144 1.00 86.06 83 LEU A N 1
ATOM 680 C CA . LEU A 1 83 ? -4.276 4.336 7.398 1.00 86.06 83 LEU A CA 1
ATOM 681 C C . LEU A 1 83 ? -2.751 4.074 7.379 1.00 86.06 83 LEU A C 1
ATOM 683 O O . LEU A 1 83 ? -2.161 4.210 6.305 1.00 86.06 83 LEU A O 1
ATOM 687 N N . PRO A 1 84 ? -2.097 3.654 8.486 1.00 89.69 84 P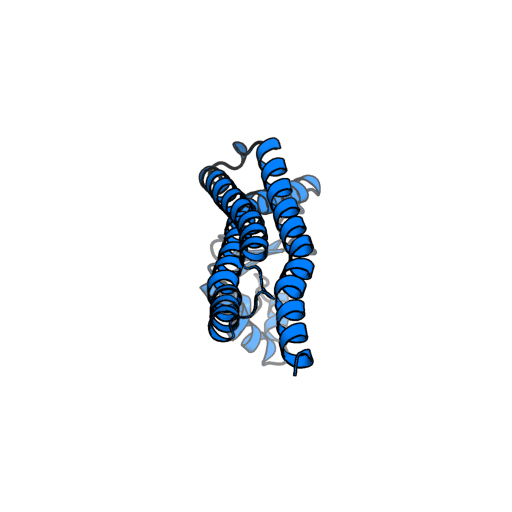RO A N 1
ATOM 688 C CA . PRO A 1 84 ? -0.672 3.314 8.474 1.00 89.69 84 PRO A CA 1
ATOM 689 C C . PRO A 1 84 ? -0.341 2.186 7.495 1.00 89.69 84 PRO A C 1
ATOM 691 O O . PRO A 1 84 ? 0.645 2.254 6.768 1.00 89.69 84 PRO A O 1
ATOM 694 N N . TYR A 1 85 ? -1.188 1.153 7.468 1.00 86.12 85 TYR A N 1
ATOM 695 C CA . TYR A 1 85 ? -1.000 -0.015 6.616 1.00 86.12 85 TYR A CA 1
ATOM 696 C C . TYR A 1 85 ? -1.128 0.378 5.147 1.00 86.12 85 TYR A C 1
ATOM 698 O O . TYR A 1 85 ? -0.281 0.001 4.348 1.00 86.12 85 TYR A O 1
ATOM 706 N N . VAL A 1 86 ? -2.143 1.178 4.802 1.00 88.19 86 VAL A N 1
ATOM 707 C CA . VAL A 1 86 ? -2.371 1.633 3.421 1.00 88.19 86 VAL A CA 1
ATOM 708 C C . VAL A 1 86 ? -1.160 2.398 2.885 1.00 88.19 86 VAL A C 1
ATOM 710 O O . VAL A 1 86 ? -0.711 2.109 1.784 1.00 88.19 86 VAL A O 1
ATOM 713 N N . LEU A 1 87 ? -0.591 3.314 3.675 1.00 92.62 87 LEU A N 1
ATOM 714 C CA . LEU A 1 87 ? 0.618 4.059 3.307 1.00 92.62 87 LEU A CA 1
ATOM 715 C C . LEU A 1 87 ? 1.831 3.153 3.081 1.00 92.62 87 LEU A C 1
ATOM 717 O O . LEU A 1 87 ? 2.513 3.283 2.070 1.00 92.62 87 LEU A O 1
ATOM 721 N N . ILE A 1 88 ? 2.091 2.232 4.012 1.00 92.38 88 ILE A N 1
ATOM 722 C CA . ILE A 1 88 ? 3.246 1.331 3.926 1.00 92.38 88 ILE A CA 1
ATOM 723 C C . ILE A 1 88 ? 3.104 0.389 2.730 1.00 92.38 88 ILE A C 1
ATOM 725 O O . ILE A 1 88 ? 4.059 0.219 1.980 1.00 92.38 88 ILE A O 1
ATOM 729 N N . PHE A 1 89 ? 1.928 -0.211 2.532 1.00 89.06 89 PHE A N 1
ATOM 730 C CA . PHE A 1 89 ? 1.696 -1.128 1.417 1.00 89.06 89 PHE A CA 1
ATOM 731 C C . PHE A 1 89 ? 1.735 -0.418 0.063 1.00 89.06 89 PHE A C 1
ATOM 733 O O . PHE A 1 89 ? 2.333 -0.957 -0.864 1.00 89.06 89 PHE A O 1
ATOM 740 N N . ALA A 1 90 ? 1.148 0.780 -0.048 1.00 87.50 90 ALA A N 1
ATOM 741 C CA . ALA A 1 90 ? 1.220 1.580 -1.270 1.00 87.50 90 ALA A CA 1
ATOM 742 C C . ALA A 1 90 ? 2.675 1.925 -1.611 1.00 87.50 90 ALA A C 1
ATOM 744 O O . ALA A 1 90 ? 3.149 1.574 -2.690 1.00 87.50 90 ALA A O 1
ATOM 745 N N . GLY A 1 91 ? 3.417 2.486 -0.651 1.00 91.00 91 GLY A N 1
ATOM 746 C CA . GLY A 1 91 ? 4.820 2.824 -0.864 1.00 91.00 91 GLY A CA 1
ATOM 747 C C . GLY A 1 91 ? 5.680 1.596 -1.174 1.00 91.00 91 GLY A C 1
ATOM 748 O O . GLY A 1 91 ? 6.507 1.640 -2.077 1.00 91.00 91 GLY A O 1
ATOM 749 N N . ALA A 1 92 ? 5.462 0.460 -0.505 1.00 91.75 92 ALA A N 1
ATOM 750 C CA . ALA A 1 92 ? 6.191 -0.776 -0.799 1.00 91.75 92 ALA A CA 1
ATOM 751 C C . ALA A 1 92 ? 5.914 -1.303 -2.219 1.00 91.75 92 ALA A C 1
ATOM 753 O O . ALA A 1 92 ? 6.840 -1.748 -2.896 1.00 91.75 92 ALA A O 1
ATOM 754 N N . ALA A 1 93 ? 4.666 -1.230 -2.691 1.00 86.94 93 ALA A N 1
ATOM 755 C CA . ALA A 1 93 ? 4.318 -1.603 -4.060 1.00 86.94 93 ALA A CA 1
ATOM 756 C C . ALA A 1 93 ? 5.009 -0.690 -5.089 1.00 86.94 93 ALA A C 1
ATOM 758 O O . ALA A 1 93 ? 5.559 -1.184 -6.075 1.00 86.94 93 ALA A O 1
ATOM 759 N N . GLU A 1 94 ? 5.048 0.620 -4.830 1.00 90.19 94 GLU A N 1
ATOM 760 C CA . GLU A 1 94 ? 5.770 1.591 -5.661 1.00 90.19 94 GLU A CA 1
ATOM 761 C C . GLU A 1 94 ? 7.286 1.320 -5.674 1.00 90.19 94 GLU A C 1
ATOM 763 O O . GLU A 1 94 ? 7.892 1.339 -6.744 1.00 90.19 94 GLU A O 1
ATOM 768 N N . VAL A 1 95 ? 7.903 0.989 -4.529 1.00 94.88 95 VAL A N 1
ATOM 769 C CA . VAL A 1 95 ? 9.322 0.579 -4.460 1.00 94.88 95 VAL A CA 1
ATOM 770 C C . VAL A 1 95 ? 9.580 -0.629 -5.355 1.00 94.88 95 VAL A C 1
ATOM 772 O O . VAL A 1 95 ? 10.508 -0.599 -6.162 1.00 94.88 95 VAL A O 1
ATOM 775 N N . ILE A 1 96 ? 8.762 -1.680 -5.236 1.00 92.88 96 ILE A N 1
ATOM 776 C CA . ILE A 1 96 ? 8.909 -2.902 -6.038 1.00 92.88 96 ILE A CA 1
ATOM 777 C C . ILE A 1 96 ? 8.830 -2.564 -7.526 1.00 92.88 96 ILE A C 1
ATOM 779 O O . ILE A 1 96 ? 9.680 -3.010 -8.297 1.00 92.88 96 ILE A O 1
ATOM 783 N N . PHE A 1 97 ? 7.853 -1.746 -7.924 1.00 90.25 97 PHE A N 1
ATOM 784 C CA . PHE A 1 97 ? 7.715 -1.292 -9.303 1.00 90.25 97 PHE A CA 1
ATOM 785 C C . PHE A 1 97 ? 8.957 -0.528 -9.781 1.00 90.25 97 PHE A C 1
ATOM 787 O O . PHE A 1 97 ? 9.516 -0.865 -10.824 1.00 90.25 97 PHE A O 1
ATOM 794 N N . VAL A 1 98 ? 9.425 0.460 -9.012 1.00 94.56 98 VAL A N 1
ATOM 795 C CA . VAL A 1 98 ? 10.590 1.285 -9.366 1.00 94.56 98 VAL A CA 1
ATOM 796 C C . VAL A 1 98 ? 11.855 0.433 -9.484 1.00 94.56 98 VAL A C 1
ATOM 798 O O . VAL A 1 98 ? 12.584 0.556 -10.468 1.00 94.56 98 VAL A O 1
ATOM 801 N N . SER A 1 99 ? 12.102 -0.463 -8.525 1.00 93.69 99 SER A N 1
ATOM 802 C CA . SER A 1 99 ? 13.249 -1.377 -8.553 1.00 93.69 99 SER A CA 1
ATOM 803 C C . SER A 1 99 ? 13.181 -2.337 -9.738 1.00 93.69 99 SER A C 1
ATOM 805 O O . SER A 1 99 ? 14.175 -2.505 -10.446 1.00 93.69 99 SER A O 1
ATOM 807 N N . PHE A 1 100 ? 12.010 -2.929 -9.992 1.00 93.25 100 PHE A N 1
ATOM 808 C CA . PHE A 1 100 ? 11.804 -3.815 -11.133 1.00 93.25 100 PHE A CA 1
ATOM 809 C C . PHE A 1 100 ? 12.052 -3.086 -12.453 1.00 93.25 100 PHE A C 1
ATOM 811 O O . PHE A 1 100 ? 12.780 -3.601 -13.298 1.00 93.25 100 PHE A O 1
ATOM 818 N N . PHE A 1 101 ? 11.488 -1.892 -12.630 1.00 92.75 101 PHE A N 1
ATOM 819 C CA . PHE A 1 101 ? 11.599 -1.146 -13.878 1.00 92.75 101 PHE A CA 1
ATOM 820 C C . PHE A 1 101 ? 13.032 -0.653 -14.124 1.00 92.75 101 PHE A C 1
ATOM 822 O O . PHE A 1 101 ? 13.557 -0.802 -15.228 1.00 92.75 101 PHE A O 1
ATOM 829 N N . ALA A 1 102 ? 13.707 -0.139 -13.091 1.00 95.31 102 ALA A N 1
ATOM 830 C CA . ALA A 1 102 ? 15.113 0.252 -13.171 1.00 95.31 102 ALA A CA 1
ATOM 831 C C . ALA A 1 102 ? 16.009 -0.932 -13.577 1.00 95.31 102 ALA A C 1
ATOM 833 O O . ALA A 1 102 ? 16.786 -0.838 -14.529 1.00 95.31 102 ALA A O 1
ATOM 834 N N . PHE A 1 103 ? 15.874 -2.068 -12.885 1.00 95.06 103 PHE A N 1
ATOM 835 C CA . PHE A 1 103 ? 16.730 -3.231 -13.107 1.00 95.06 103 PHE A CA 1
ATOM 836 C C . PHE A 1 103 ? 16.404 -3.982 -14.401 1.00 95.06 103 PHE A C 1
ATOM 838 O O . PHE A 1 103 ? 17.312 -4.435 -15.093 1.00 95.06 103 PHE A O 1
ATOM 845 N N . SER A 1 104 ? 15.121 -4.130 -14.726 1.00 90.94 104 SER A N 1
ATOM 846 C CA . SER A 1 104 ? 14.674 -5.001 -15.816 1.00 90.94 104 SER A CA 1
ATOM 847 C C . SER A 1 104 ? 14.493 -4.253 -17.128 1.00 90.94 104 SER A C 1
ATOM 849 O O . SER A 1 104 ? 14.664 -4.861 -18.174 1.00 90.94 104 SER A O 1
ATOM 851 N N . VAL A 1 105 ? 14.164 -2.961 -17.114 1.00 92.38 105 VAL A N 1
ATOM 852 C CA . VAL A 1 105 ? 13.864 -2.212 -18.346 1.00 92.38 105 VAL A CA 1
ATOM 853 C C . VAL A 1 105 ? 14.992 -1.245 -18.678 1.00 92.38 105 VAL A C 1
ATOM 855 O O . VAL A 1 105 ? 15.640 -1.389 -19.713 1.00 92.38 105 VAL A O 1
ATOM 858 N N . VAL A 1 106 ? 15.280 -0.301 -17.777 1.00 94.81 106 VAL A N 1
ATOM 859 C CA . VAL A 1 106 ? 16.268 0.765 -18.024 1.00 94.81 106 VAL A CA 1
ATOM 860 C C . VAL A 1 106 ? 17.655 0.184 -18.273 1.00 94.81 106 VAL A C 1
ATOM 862 O O . VAL A 1 106 ? 18.312 0.543 -19.251 1.00 94.81 106 VAL A O 1
ATOM 865 N N . ARG A 1 107 ? 18.083 -0.768 -17.437 1.00 94.56 107 ARG A N 1
ATOM 866 C CA . ARG A 1 107 ? 19.371 -1.452 -17.602 1.00 94.56 107 ARG A CA 1
ATOM 867 C C . ARG A 1 107 ? 19.497 -2.140 -18.965 1.00 94.56 107 ARG A C 1
ATOM 869 O O . ARG A 1 107 ? 20.500 -1.942 -19.638 1.00 94.56 107 ARG A O 1
ATOM 876 N N . GLN A 1 108 ? 18.496 -2.924 -19.374 1.00 93.81 108 GLN A N 1
ATOM 877 C CA . GLN A 1 108 ? 18.551 -3.675 -20.635 1.00 93.81 108 GLN A CA 1
ATOM 878 C C . GLN A 1 108 ? 18.591 -2.743 -21.851 1.00 93.81 108 GLN A C 1
ATOM 880 O O . GLN A 1 108 ? 19.402 -2.950 -22.751 1.00 93.81 108 GLN A O 1
ATOM 885 N N . LEU A 1 109 ? 17.774 -1.685 -21.854 1.00 92.12 109 LEU A N 1
ATOM 886 C CA . LEU A 1 109 ? 17.791 -0.680 -22.920 1.00 92.12 109 LEU A CA 1
ATOM 887 C C . LEU A 1 109 ? 19.130 0.048 -22.996 1.00 92.12 109 LEU A C 1
ATOM 889 O O . LEU A 1 109 ? 19.647 0.246 -24.089 1.00 92.12 109 LEU A O 1
ATOM 893 N N . THR A 1 110 ? 19.708 0.405 -21.847 1.00 93.69 110 THR A N 1
ATOM 894 C CA . THR A 1 110 ? 21.028 1.050 -21.797 1.00 93.69 110 THR A CA 1
ATOM 895 C C . THR A 1 110 ? 22.078 0.168 -22.472 1.00 93.69 110 THR A C 1
ATOM 897 O O . THR A 1 110 ? 22.724 0.604 -23.420 1.00 93.69 110 THR A O 1
ATOM 900 N N . THR A 1 111 ? 22.168 -1.104 -22.069 1.00 93.88 111 THR A N 1
ATOM 901 C CA . THR A 1 111 ? 23.123 -2.061 -22.648 1.00 93.88 111 THR A CA 1
ATOM 902 C C . THR A 1 111 ? 22.902 -2.283 -24.148 1.00 93.88 111 THR A C 1
ATOM 904 O O . THR A 1 111 ? 23.868 -2.362 -24.905 1.00 93.88 111 THR A O 1
ATOM 907 N N . LEU A 1 112 ? 21.647 -2.366 -24.600 1.00 91.50 112 LEU A N 1
ATOM 908 C CA . LEU A 1 112 ? 21.310 -2.537 -26.015 1.00 91.50 112 LEU A CA 1
ATOM 909 C C . LEU A 1 112 ? 21.828 -1.365 -26.867 1.00 91.50 112 LEU A C 1
ATOM 911 O O . LEU A 1 112 ? 22.476 -1.576 -27.892 1.00 91.50 112 LEU A O 1
ATOM 915 N N . TYR A 1 113 ? 21.572 -0.133 -26.428 1.00 90.81 113 TYR A N 1
ATOM 916 C CA . TYR A 1 113 ? 21.988 1.075 -27.140 1.00 90.81 113 TYR A CA 1
ATOM 917 C C . TYR A 1 113 ? 23.502 1.282 -27.149 1.00 90.81 113 TYR A C 1
ATOM 919 O O . TYR A 1 113 ? 24.056 1.648 -28.187 1.00 90.81 113 TYR A O 1
ATOM 927 N N . GLU A 1 114 ? 24.168 0.989 -26.030 1.00 91.06 114 GLU A N 1
ATOM 928 C CA . GLU A 1 114 ? 25.631 0.992 -25.935 1.00 91.06 114 GLU A CA 1
ATOM 929 C C . GLU A 1 114 ? 26.251 -0.018 -26.908 1.00 91.06 114 GLU A C 1
ATOM 931 O O . GLU A 1 114 ? 27.173 0.324 -27.644 1.00 91.06 114 GLU A O 1
ATOM 936 N N . THR A 1 115 ? 25.699 -1.234 -26.978 1.00 91.88 115 THR A N 1
ATOM 937 C CA . THR A 1 115 ? 26.199 -2.298 -27.868 1.00 91.88 115 THR A CA 1
ATOM 938 C C . THR A 1 115 ? 26.044 -1.937 -29.347 1.00 91.88 115 THR A C 1
ATOM 940 O O . THR A 1 115 ? 26.898 -2.280 -30.160 1.00 91.88 115 THR A O 1
ATOM 943 N N . MET A 1 116 ? 24.976 -1.224 -29.711 1.00 87.38 116 MET A N 1
ATOM 944 C CA . MET A 1 116 ? 24.753 -0.765 -31.088 1.00 87.38 116 MET A CA 1
ATOM 945 C C . MET A 1 116 ? 25.488 0.536 -31.437 1.00 87.38 116 MET A C 1
ATOM 947 O O . MET A 1 116 ? 25.455 0.950 -32.593 1.00 87.38 116 MET A O 1
ATOM 951 N N . GLY A 1 117 ? 26.118 1.209 -30.469 1.00 86.69 117 GLY A N 1
ATOM 952 C CA . GLY A 1 117 ? 26.816 2.476 -30.702 1.00 86.69 117 GLY A CA 1
ATOM 953 C C . GLY A 1 117 ? 25.899 3.625 -31.139 1.00 86.69 117 GLY A C 1
ATOM 954 O O . GLY A 1 117 ? 26.351 4.541 -31.824 1.00 86.69 117 GLY A O 1
ATOM 955 N N . THR A 1 118 ? 24.610 3.593 -30.773 1.00 80.88 118 THR A N 1
ATOM 956 C CA . THR A 1 118 ? 23.636 4.632 -31.157 1.00 80.88 118 THR A CA 1
ATOM 957 C C . THR A 1 118 ? 23.241 5.500 -29.957 1.00 80.88 118 THR A C 1
ATOM 959 O O . THR A 1 118 ? 23.028 5.009 -28.854 1.00 80.88 118 THR A O 1
ATOM 962 N N . GLY A 1 119 ? 23.107 6.815 -30.155 1.00 79.19 119 GLY A N 1
ATOM 963 C CA . GLY A 1 119 ? 22.759 7.779 -29.094 1.00 79.19 119 GLY A CA 1
ATOM 964 C C . GLY A 1 119 ? 21.254 7.972 -28.856 1.00 79.19 119 GLY A C 1
ATOM 965 O O . GLY A 1 119 ? 20.839 9.006 -28.339 1.00 79.19 119 GLY A 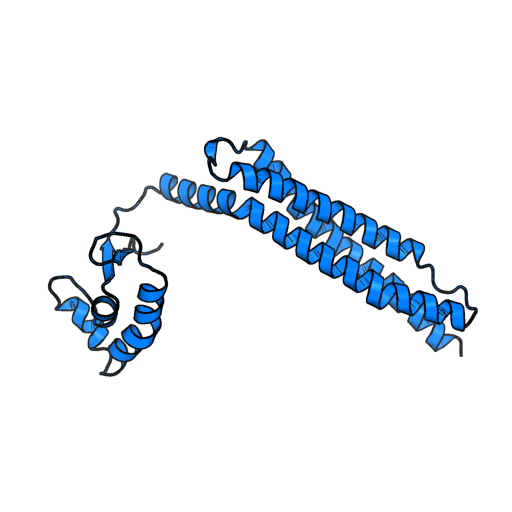O 1
ATOM 966 N N . GLY A 1 120 ? 20.409 7.035 -29.299 1.00 80.94 120 GLY A N 1
ATOM 967 C CA . GLY A 1 120 ? 18.952 7.222 -29.349 1.00 80.94 120 GLY A CA 1
ATOM 968 C C . GLY A 1 120 ? 18.216 7.089 -28.009 1.00 80.94 120 GLY A C 1
ATOM 969 O O . GLY A 1 120 ? 17.023 7.394 -27.953 1.00 80.94 120 GLY A O 1
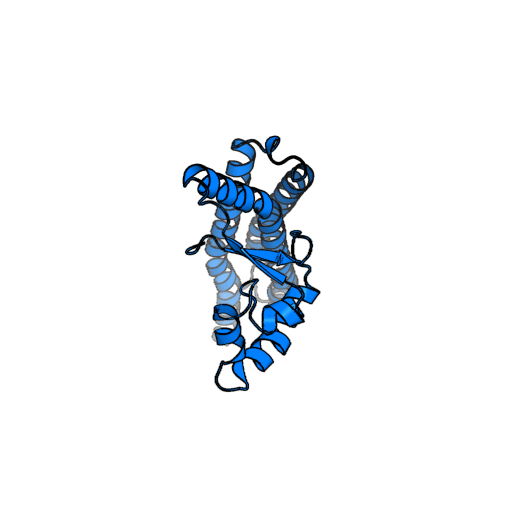ATOM 970 N N . TYR A 1 121 ? 18.903 6.665 -26.944 1.00 88.44 121 TYR A N 1
ATOM 971 C CA . TYR A 1 121 ? 18.339 6.468 -25.610 1.00 88.44 121 TYR A CA 1
ATOM 972 C C . TYR A 1 121 ? 19.130 7.228 -24.546 1.00 88.44 121 TYR A C 1
ATOM 974 O O . TYR A 1 121 ? 20.349 7.110 -24.463 1.00 88.44 121 TYR A O 1
ATOM 982 N N . ASN A 1 122 ? 18.420 7.981 -23.702 1.00 90.00 122 ASN A N 1
ATOM 983 C CA . ASN A 1 122 ? 19.000 8.649 -22.542 1.00 90.00 122 ASN A CA 1
ATOM 984 C C . ASN A 1 122 ? 18.419 8.046 -21.246 1.00 90.00 122 ASN A C 1
ATOM 986 O O . ASN A 1 122 ? 17.285 8.377 -20.875 1.00 90.00 122 ASN A O 1
ATOM 990 N N . PRO A 1 123 ? 19.173 7.188 -20.531 1.00 92.75 123 PRO A N 1
ATOM 991 C CA . PRO A 1 123 ? 18.680 6.546 -19.316 1.00 92.75 123 PRO A CA 1
ATOM 992 C C . PRO A 1 123 ? 18.470 7.534 -18.161 1.00 92.75 123 PRO A C 1
ATOM 994 O O . PRO A 1 123 ? 17.632 7.278 -17.296 1.00 92.75 123 PRO A O 1
ATOM 997 N N . LEU A 1 124 ? 19.163 8.682 -18.155 1.00 93.25 124 LEU A N 1
ATOM 998 C CA . LEU A 1 124 ? 19.080 9.675 -17.080 1.00 93.25 124 LEU A CA 1
ATOM 999 C C . LEU A 1 124 ? 17.651 10.187 -16.888 1.00 93.25 124 LEU A C 1
ATOM 1001 O O . LEU A 1 124 ? 17.182 10.277 -15.759 1.00 93.25 124 LEU A O 1
ATOM 1005 N N . ILE A 1 125 ? 16.939 10.473 -17.982 1.00 90.12 125 ILE A N 1
ATOM 1006 C CA . ILE A 1 125 ? 15.551 10.957 -17.928 1.00 90.12 125 ILE A CA 1
ATOM 1007 C C . ILE A 1 125 ? 14.656 9.916 -17.248 1.00 90.12 125 ILE A C 1
ATOM 1009 O O . ILE A 1 125 ? 13.858 10.252 -16.374 1.00 90.12 125 ILE A O 1
ATOM 1013 N N . THR A 1 126 ? 14.833 8.639 -17.596 1.00 93.19 126 THR A N 1
ATOM 1014 C CA . THR A 1 126 ? 14.031 7.556 -17.016 1.00 93.19 126 THR A CA 1
ATOM 1015 C C . THR A 1 126 ? 14.364 7.357 -15.535 1.00 93.19 126 THR A C 1
ATOM 1017 O O . THR A 1 126 ? 13.455 7.237 -14.715 1.00 93.19 126 THR A O 1
ATOM 1020 N N . TYR A 1 127 ? 15.646 7.406 -15.156 1.00 95.69 127 TYR A N 1
ATOM 1021 C CA . TYR A 1 127 ? 16.053 7.344 -13.750 1.00 95.69 127 TYR A CA 1
ATOM 1022 C C . TYR A 1 127 ? 15.556 8.534 -12.924 1.00 95.69 127 TYR A C 1
ATOM 1024 O O . TYR A 1 127 ? 15.160 8.334 -11.779 1.00 95.69 127 TYR A O 1
ATOM 1032 N N . LEU A 1 128 ? 15.518 9.748 -13.480 1.00 95.19 128 LEU A N 1
ATOM 1033 C CA . LEU A 1 128 ? 14.970 10.921 -12.791 1.00 95.19 128 LEU A CA 1
ATOM 1034 C C . LEU A 1 128 ? 13.485 10.735 -12.466 1.00 95.19 128 LEU A C 1
ATOM 1036 O O . LEU A 1 128 ? 13.062 10.981 -11.339 1.00 95.19 128 LEU A O 1
ATOM 1040 N N . MET A 1 129 ? 12.700 10.242 -13.424 1.00 94.19 129 MET A N 1
ATOM 1041 C CA . MET A 1 129 ? 11.276 9.978 -13.210 1.00 94.19 129 MET A CA 1
ATOM 1042 C C . MET A 1 129 ? 11.042 8.881 -12.169 1.00 94.19 129 MET A C 1
ATOM 1044 O O . MET A 1 129 ? 10.228 9.051 -11.262 1.00 94.19 129 MET A O 1
ATOM 1048 N N . LEU A 1 130 ? 11.792 7.780 -12.258 1.00 95.56 130 LEU A N 1
ATOM 1049 C CA . LEU A 1 130 ? 11.772 6.717 -11.252 1.00 95.56 130 LEU A CA 1
ATOM 1050 C C . LEU A 1 130 ? 12.201 7.227 -9.871 1.00 95.56 130 LEU A C 1
ATOM 1052 O O . LEU A 1 130 ? 11.627 6.818 -8.867 1.00 95.56 130 LEU A O 1
ATOM 1056 N N . GLY A 1 131 ? 13.167 8.145 -9.817 1.00 95.69 131 GLY A N 1
ATOM 1057 C CA . GLY A 1 131 ? 13.623 8.792 -8.591 1.00 95.69 131 GLY A CA 1
ATOM 1058 C C . GLY A 1 131 ? 12.537 9.640 -7.932 1.00 95.69 131 GLY A C 1
ATOM 1059 O O . GLY A 1 131 ? 12.368 9.562 -6.719 1.00 95.69 131 GLY A O 1
ATOM 1060 N N . ILE A 1 132 ? 11.746 10.387 -8.711 1.00 95.75 132 ILE A N 1
ATOM 1061 C CA . ILE A 1 132 ? 10.600 11.158 -8.196 1.00 95.75 132 ILE A CA 1
ATOM 1062 C C . ILE A 1 132 ? 9.555 10.225 -7.566 1.00 95.75 132 ILE A C 1
ATOM 1064 O O . ILE A 1 132 ? 9.090 10.485 -6.455 1.00 95.75 132 ILE A O 1
ATOM 1068 N N . ILE A 1 133 ? 9.228 9.113 -8.236 1.00 94.31 133 ILE A N 1
ATOM 1069 C CA . ILE A 1 133 ? 8.328 8.082 -7.689 1.00 94.31 133 ILE A CA 1
ATOM 1070 C C . ILE A 1 133 ? 8.944 7.464 -6.422 1.00 94.31 133 ILE A C 1
ATOM 1072 O O . ILE A 1 133 ? 8.267 7.320 -5.407 1.00 94.31 133 ILE A O 1
ATOM 1076 N N . GLY A 1 134 ? 10.248 7.179 -6.441 1.00 95.44 134 GLY A N 1
ATOM 1077 C CA . GLY A 1 134 ? 10.995 6.656 -5.298 1.00 95.44 134 GLY A CA 1
ATOM 1078 C C . GLY A 1 134 ? 10.965 7.578 -4.071 1.00 95.44 134 GLY A C 1
ATOM 1079 O O . GLY A 1 134 ? 10.754 7.135 -2.948 1.00 95.44 134 GLY A O 1
ATOM 1080 N N . LEU A 1 135 ? 11.125 8.888 -4.249 1.00 96.25 135 LEU A N 1
ATOM 1081 C CA . LEU A 1 135 ? 11.044 9.839 -3.134 1.00 96.25 135 LEU A CA 1
ATOM 1082 C C . LEU A 1 135 ? 9.641 9.873 -2.517 1.00 96.25 135 LEU A C 1
ATOM 1084 O O . LEU A 1 135 ? 9.505 9.895 -1.290 1.00 96.25 135 LEU A O 1
ATOM 1088 N N . SER A 1 136 ? 8.605 9.829 -3.358 1.00 95.56 136 SER A N 1
ATOM 1089 C CA . SER A 1 136 ? 7.215 9.725 -2.906 1.00 95.56 136 SER A CA 1
ATOM 1090 C C . SER A 1 136 ? 6.988 8.461 -2.071 1.00 95.56 136 SER A C 1
ATOM 1092 O O . SER A 1 136 ? 6.431 8.540 -0.971 1.00 95.56 136 SER A O 1
ATOM 1094 N N . CYS A 1 137 ? 7.469 7.307 -2.537 1.00 95.06 137 CYS A N 1
ATOM 1095 C CA . CYS A 1 137 ? 7.238 6.046 -1.842 1.00 95.06 137 CYS A CA 1
ATOM 1096 C C . CYS A 1 137 ? 7.952 5.994 -0.480 1.00 95.06 137 CYS A C 1
ATOM 1098 O O . CYS A 1 137 ? 7.358 5.566 0.514 1.00 95.06 137 CYS A O 1
ATOM 1100 N N . PHE A 1 138 ? 9.178 6.525 -0.375 1.00 96.31 138 PHE A N 1
ATOM 1101 C CA . PHE A 1 138 ? 9.866 6.648 0.913 1.00 96.31 138 PHE A CA 1
ATOM 1102 C C . PHE A 1 138 ? 9.103 7.563 1.873 1.00 96.31 138 PHE A C 1
ATOM 1104 O O . PHE A 1 138 ? 8.936 7.210 3.042 1.00 96.31 138 PHE A O 1
ATOM 1111 N N . ALA A 1 139 ? 8.577 8.694 1.394 1.00 96.81 139 ALA A N 1
ATOM 1112 C CA . ALA A 1 139 ? 7.761 9.585 2.215 1.00 96.81 139 ALA A CA 1
ATOM 1113 C C . ALA A 1 139 ? 6.498 8.880 2.747 1.00 96.81 139 ALA A C 1
ATOM 1115 O O . ALA A 1 139 ? 6.172 9.009 3.930 1.00 96.81 139 ALA A O 1
ATOM 1116 N N . GLN A 1 140 ? 5.823 8.078 1.914 1.00 97.12 140 GLN A N 1
ATOM 1117 C CA . GLN A 1 140 ? 4.668 7.280 2.331 1.00 97.12 140 GLN A CA 1
ATOM 1118 C C . GLN A 1 140 ? 5.037 6.223 3.381 1.00 97.12 140 GLN A C 1
ATOM 1120 O O . GLN A 1 140 ? 4.363 6.130 4.407 1.00 97.12 140 GLN A O 1
ATOM 1125 N N . ILE A 1 141 ? 6.116 5.459 3.176 1.00 97.12 141 ILE A N 1
ATOM 1126 C CA . ILE A 1 141 ? 6.561 4.408 4.107 1.00 97.12 141 ILE A CA 1
ATOM 1127 C C . ILE A 1 141 ? 6.975 5.008 5.453 1.00 97.12 141 ILE A C 1
ATOM 1129 O O . ILE A 1 141 ? 6.575 4.499 6.505 1.00 97.12 141 ILE A O 1
ATOM 1133 N N . ILE A 1 142 ? 7.742 6.101 5.438 1.00 96.75 142 ILE A N 1
ATOM 1134 C CA . ILE A 1 142 ? 8.176 6.799 6.652 1.00 96.75 142 ILE A CA 1
ATOM 1135 C C . ILE A 1 142 ? 6.952 7.304 7.415 1.00 96.75 142 ILE A C 1
ATOM 1137 O O . ILE A 1 142 ? 6.798 7.011 8.603 1.00 96.75 142 ILE A O 1
ATOM 1141 N N . TRP A 1 143 ? 6.037 8.003 6.739 1.00 96.06 143 TRP A N 1
ATOM 1142 C CA . TRP A 1 143 ? 4.849 8.544 7.395 1.00 96.06 143 TRP A CA 1
ATOM 1143 C C . TRP A 1 143 ? 3.902 7.448 7.895 1.00 96.06 143 TRP A C 1
ATOM 1145 O O . TRP A 1 143 ? 3.375 7.530 9.006 1.00 96.06 143 TRP A O 1
ATOM 1155 N N . GLY A 1 144 ? 3.729 6.377 7.120 1.00 94.31 144 GLY A N 1
ATOM 1156 C CA . GLY A 1 144 ? 2.974 5.197 7.524 1.00 94.31 144 GLY A CA 1
ATOM 1157 C C . GLY A 1 144 ? 3.572 4.528 8.762 1.00 94.31 144 GLY A C 1
ATOM 1158 O O . GLY A 1 144 ? 2.838 4.182 9.685 1.00 94.31 144 GLY A O 1
ATOM 1159 N N . SER A 1 145 ? 4.899 4.439 8.851 1.00 94.50 145 SER A N 1
ATOM 1160 C CA . SER A 1 145 ? 5.608 3.901 10.022 1.00 94.50 145 SER A CA 1
ATOM 1161 C C . SER A 1 145 ? 5.450 4.794 11.260 1.00 94.50 145 SER A C 1
ATOM 1163 O O . SER A 1 145 ? 5.224 4.294 12.365 1.00 94.50 145 SER A O 1
ATOM 1165 N N . ILE A 1 146 ? 5.477 6.120 11.081 1.00 93.06 146 ILE A N 1
ATOM 1166 C CA . ILE A 1 146 ? 5.195 7.093 12.150 1.00 93.06 146 ILE A CA 1
ATOM 1167 C C . ILE A 1 146 ? 3.757 6.943 12.659 1.00 93.06 146 ILE A C 1
ATOM 1169 O O . ILE A 1 146 ? 3.518 6.986 13.864 1.00 93.06 146 ILE A O 1
ATOM 1173 N N . LEU A 1 147 ? 2.776 6.750 11.776 1.00 91.19 147 LEU A N 1
ATOM 1174 C CA . LEU A 1 147 ? 1.393 6.529 12.204 1.00 91.19 147 LEU A CA 1
ATOM 1175 C C . LEU A 1 147 ? 1.192 5.152 12.844 1.00 91.19 147 LEU A C 1
ATOM 1177 O O . LEU A 1 147 ? 0.411 5.015 13.787 1.00 91.19 147 LEU A O 1
ATOM 1181 N N . TRP A 1 148 ? 1.914 4.134 12.375 1.00 90.38 148 TRP A N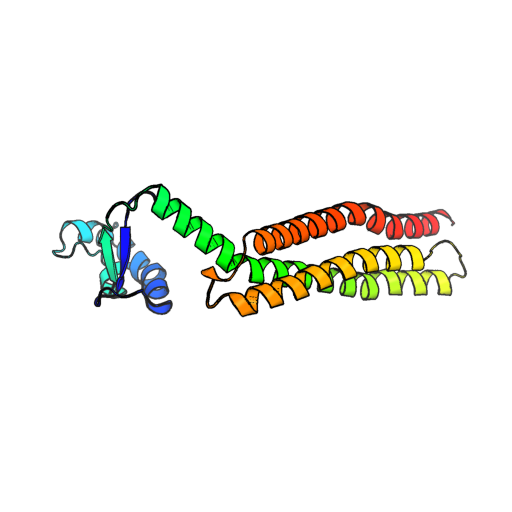 1
ATOM 1182 C CA . TRP A 1 148 ? 1.871 2.796 12.953 1.00 90.38 148 TRP A CA 1
ATOM 1183 C C . TRP A 1 148 ? 2.309 2.808 14.415 1.00 90.38 148 TRP A C 1
ATOM 1185 O O . TRP A 1 148 ? 1.675 2.153 15.243 1.00 90.38 148 TRP A O 1
ATOM 1195 N N . SER A 1 149 ? 3.365 3.552 14.759 1.00 89.06 149 SER A N 1
ATOM 1196 C CA . SER A 1 149 ? 3.847 3.628 16.144 1.00 89.06 149 SER A CA 1
ATOM 1197 C C . SER A 1 149 ? 2.800 4.230 17.093 1.00 89.06 149 SER A C 1
ATOM 1199 O O . SER A 1 149 ? 2.702 3.811 18.245 1.00 89.06 149 SER A O 1
ATOM 1201 N N . LYS A 1 150 ? 1.934 5.118 16.585 1.00 86.31 150 LYS A N 1
ATOM 1202 C CA . LYS A 1 150 ? 0.845 5.767 17.337 1.00 86.31 150 LYS A CA 1
ATOM 1203 C C . LYS A 1 150 ? -0.462 4.965 17.383 1.00 86.31 150 LYS A C 1
ATOM 1205 O O . LYS A 1 150 ? -1.391 5.342 18.090 1.00 86.31 150 LYS A O 1
ATOM 1210 N N . LYS A 1 151 ? -0.558 3.824 16.686 1.00 77.56 151 LYS A N 1
ATOM 1211 C CA . LYS A 1 151 ? -1.825 3.079 16.519 1.00 77.56 151 LYS A CA 1
ATOM 1212 C C . LYS A 1 151 ? -2.439 2.528 17.812 1.00 77.56 151 LYS A C 1
ATOM 1214 O O . LYS A 1 151 ? -3.631 2.240 17.833 1.00 77.56 151 LYS A O 1
ATOM 1219 N N . LYS A 1 152 ? -1.628 2.320 18.861 1.00 74.69 152 LYS A N 1
ATOM 1220 C CA . LYS A 1 152 ? -2.089 1.788 20.159 1.00 74.69 152 LYS A CA 1
ATOM 1221 C C . LYS A 1 152 ? -2.910 2.803 20.960 1.00 74.69 152 LYS A C 1
ATOM 1223 O O . LYS A 1 152 ? -3.692 2.381 21.800 1.00 74.69 152 LYS A O 1
ATOM 1228 N N . ALA A 1 153 ? -2.744 4.091 20.670 1.00 74.94 153 ALA A N 1
ATOM 1229 C CA . ALA A 1 153 ? -3.456 5.194 21.301 1.00 74.94 153 ALA A CA 1
ATOM 1230 C C . ALA A 1 153 ? -4.004 6.118 20.194 1.00 74.94 153 ALA A C 1
ATOM 1232 O O . ALA A 1 153 ? -3.433 7.181 19.940 1.00 74.94 153 ALA A O 1
ATOM 1233 N N . PRO A 1 154 ? -5.035 5.690 19.437 1.00 69.19 154 PRO A N 1
ATOM 1234 C CA . PRO A 1 154 ? -5.523 6.410 18.257 1.00 69.19 154 PRO A CA 1
ATOM 1235 C C . PRO A 1 154 ? -6.002 7.837 18.563 1.00 69.19 154 PRO A C 1
ATOM 1237 O O . PRO A 1 154 ? -5.928 8.697 17.693 1.00 69.19 154 PRO A O 1
ATOM 1240 N N . GLU A 1 155 ? -6.411 8.116 19.800 1.00 71.81 155 GLU A N 1
ATOM 1241 C CA . GLU A 1 155 ? -6.696 9.455 20.329 1.00 71.81 155 GLU A CA 1
ATOM 1242 C C . GLU A 1 155 ? -5.500 10.424 20.270 1.00 71.81 155 GLU A C 1
ATOM 1244 O O . GLU A 1 155 ? -5.690 11.637 20.236 1.00 71.81 155 GLU A O 1
ATOM 1249 N N . THR A 1 156 ? -4.267 9.914 20.189 1.00 77.62 156 THR A N 1
ATOM 1250 C CA . THR A 1 156 ? -3.047 10.728 20.022 1.00 77.62 156 THR A CA 1
ATOM 1251 C C . THR A 1 156 ? -2.771 11.121 18.567 1.00 77.62 156 THR A C 1
ATOM 1253 O O . THR A 1 156 ? -1.885 11.939 18.294 1.00 77.62 156 THR A O 1
ATOM 1256 N N . ILE A 1 157 ? -3.504 10.549 17.604 1.00 82.81 157 ILE A N 1
ATOM 1257 C CA . ILE A 1 157 ? -3.348 10.864 16.184 1.00 82.81 157 ILE A CA 1
ATOM 1258 C C . ILE A 1 157 ? -4.117 12.150 15.886 1.00 82.81 157 ILE A C 1
ATOM 1260 O O . ILE A 1 157 ? -5.344 12.170 15.807 1.00 82.81 157 ILE A O 1
ATOM 1264 N N . SER A 1 158 ? -3.380 13.242 15.683 1.00 88.06 158 SER A N 1
ATOM 1265 C CA . SER A 1 158 ? -3.984 14.531 15.351 1.00 88.06 158 SER A CA 1
ATOM 1266 C C . SER A 1 158 ? -4.664 14.512 13.977 1.00 88.06 158 SER A C 1
ATOM 1268 O O . SER A 1 158 ? -4.203 13.858 13.037 1.00 88.06 158 SER A O 1
ATOM 1270 N N . GLN A 1 159 ? -5.717 15.321 13.820 1.00 88.25 159 GLN A N 1
ATOM 1271 C CA . GLN A 1 159 ? -6.389 15.524 12.528 1.00 88.25 159 GLN A CA 1
ATOM 1272 C C . GLN A 1 159 ? -5.429 16.024 11.437 1.00 88.25 159 GLN A C 1
ATOM 1274 O O . GLN A 1 159 ? -5.555 15.641 10.275 1.00 88.25 159 GLN A O 1
ATOM 1279 N N . SER A 1 160 ? -4.423 16.824 11.809 1.00 89.19 160 SER A N 1
ATOM 1280 C CA . SER A 1 160 ? -3.350 17.233 10.894 1.00 89.19 160 SER A CA 1
ATOM 1281 C C . SER A 1 160 ? -2.559 16.026 10.371 1.00 89.19 160 SER A C 1
ATOM 1283 O O . SER A 1 160 ? -2.368 15.892 9.167 1.00 89.19 160 SER A O 1
ATOM 1285 N N . SER A 1 161 ? -2.213 15.071 11.242 1.00 90.25 161 SER A N 1
ATOM 1286 C CA . SER A 1 161 ? -1.479 13.859 10.844 1.00 90.25 161 SER A CA 1
ATOM 1287 C C . SER A 1 161 ? -2.266 12.993 9.852 1.00 90.25 161 SER A C 1
ATOM 1289 O O . SER A 1 161 ? -1.689 12.434 8.915 1.00 90.25 161 SER A O 1
ATOM 1291 N N . ILE A 1 162 ? -3.591 12.912 10.033 1.00 89.19 162 ILE A N 1
ATOM 1292 C CA . ILE A 1 162 ? -4.507 12.214 9.118 1.00 89.19 162 ILE A CA 1
ATOM 1293 C C . ILE A 1 162 ? -4.569 12.933 7.766 1.00 89.19 162 ILE A C 1
ATOM 1295 O O . ILE A 1 162 ? -4.523 12.276 6.724 1.00 89.19 162 ILE A O 1
ATOM 1299 N N . LYS A 1 163 ? -4.656 14.271 7.762 1.00 93.44 163 LYS A N 1
ATOM 1300 C CA . LYS A 1 163 ? -4.630 15.073 6.528 1.00 93.44 163 LYS A CA 1
ATOM 1301 C C . LYS A 1 163 ? -3.327 14.856 5.762 1.00 93.44 163 LYS A C 1
ATOM 1303 O O . LYS A 1 163 ? -3.394 14.522 4.585 1.00 93.44 163 LYS A O 1
ATOM 1308 N N . THR A 1 164 ? -2.174 14.938 6.427 1.00 93.25 164 THR A N 1
ATOM 1309 C CA . THR A 1 164 ? -0.861 14.686 5.808 1.00 93.25 164 THR A CA 1
ATOM 1310 C C . THR A 1 164 ? -0.794 13.302 5.169 1.00 93.25 164 THR A C 1
ATOM 1312 O O . THR A 1 164 ? -0.392 13.175 4.019 1.00 93.25 164 THR A O 1
ATOM 1315 N N . ALA A 1 165 ? -1.262 12.265 5.866 1.00 92.38 165 ALA A N 1
ATOM 1316 C CA . ALA A 1 165 ? -1.291 10.906 5.332 1.00 92.38 165 ALA A CA 1
ATOM 1317 C C . ALA A 1 165 ? -2.155 10.764 4.072 1.00 92.38 165 ALA A C 1
ATOM 1319 O O . ALA A 1 165 ? -1.741 10.128 3.106 1.00 92.38 165 ALA A O 1
ATOM 1320 N N . LYS A 1 166 ? -3.346 11.374 4.061 1.00 92.88 166 LYS A N 1
ATOM 1321 C CA . LYS A 1 166 ? -4.220 11.375 2.879 1.00 92.88 166 LYS A CA 1
ATOM 1322 C C . LYS A 1 166 ? -3.592 12.138 1.715 1.00 92.88 166 LYS A C 1
ATOM 1324 O O . LYS A 1 166 ? -3.656 11.661 0.589 1.00 92.88 166 LYS A O 1
ATOM 1329 N N . VAL A 1 167 ? -2.968 13.285 1.988 1.00 95.75 167 VAL A N 1
ATOM 1330 C CA . VAL A 1 167 ? -2.255 14.072 0.972 1.00 95.75 167 VAL A CA 1
ATOM 1331 C C . VAL A 1 167 ? -1.104 13.267 0.377 1.00 95.75 167 VAL A C 1
ATOM 1333 O O . VAL A 1 167 ? -1.000 13.214 -0.839 1.00 95.75 167 VAL A O 1
ATOM 1336 N N . LEU A 1 168 ? -0.300 12.578 1.192 1.00 94.88 168 LEU A N 1
ATOM 1337 C CA . LEU A 1 168 ? 0.792 11.727 0.701 1.00 94.88 168 LEU A CA 1
ATOM 1338 C C . LEU A 1 168 ? 0.294 10.569 -0.174 1.00 94.88 168 LEU A C 1
ATOM 1340 O O . LEU A 1 168 ? 0.909 10.265 -1.193 1.00 94.88 168 LEU A O 1
ATOM 1344 N N . LEU A 1 169 ? -0.828 9.938 0.188 1.00 91.56 169 LEU A N 1
ATOM 1345 C CA . LEU A 1 169 ? -1.439 8.891 -0.639 1.00 91.56 169 LEU A CA 1
ATOM 1346 C C . LEU A 1 169 ? -1.921 9.436 -1.986 1.00 91.56 169 LEU A C 1
ATOM 1348 O O . LEU A 1 169 ? -1.615 8.859 -3.025 1.00 91.56 169 LEU A O 1
ATOM 1352 N N . ILE A 1 170 ? -2.657 10.551 -1.974 1.00 93.44 170 ILE A N 1
ATOM 1353 C CA . ILE A 1 170 ? -3.189 11.165 -3.198 1.00 93.44 170 ILE A CA 1
ATOM 1354 C C . ILE A 1 170 ? -2.048 11.660 -4.084 1.00 93.44 170 ILE A C 1
ATOM 1356 O O . ILE A 1 170 ? -2.063 11.417 -5.288 1.00 93.44 170 ILE A O 1
ATOM 1360 N N . LEU A 1 171 ? -1.058 12.332 -3.495 1.00 94.06 171 LEU A N 1
ATOM 1361 C CA . LEU A 1 171 ? 0.098 12.857 -4.210 1.00 94.06 171 LEU A CA 1
ATOM 1362 C C . LEU A 1 171 ? 0.905 11.724 -4.842 1.00 94.06 171 LEU A C 1
ATOM 1364 O O . LEU A 1 171 ? 1.211 11.811 -6.025 1.00 94.06 171 LEU A O 1
ATOM 1368 N N . GLY A 1 172 ? 1.192 10.655 -4.093 1.00 90.50 172 GLY A N 1
ATOM 1369 C CA . GLY A 1 172 ? 1.921 9.503 -4.623 1.00 90.50 172 GLY A CA 1
ATOM 1370 C C . GLY A 1 172 ? 1.180 8.820 -5.768 1.00 90.50 172 GLY A C 1
ATOM 1371 O O . GLY A 1 172 ? 1.746 8.664 -6.846 1.00 90.50 172 GLY A O 1
ATOM 1372 N N . ALA A 1 173 ? -0.121 8.555 -5.605 1.00 87.12 173 ALA A N 1
ATOM 1373 C CA . ALA A 1 173 ? -0.944 8.009 -6.684 1.00 87.12 173 ALA A CA 1
ATOM 1374 C C . ALA A 1 173 ? -0.964 8.931 -7.916 1.00 87.12 173 ALA A C 1
ATOM 1376 O O . ALA A 1 173 ? -0.797 8.470 -9.042 1.00 87.12 173 ALA A O 1
ATOM 1377 N N . THR A 1 174 ? -1.121 10.241 -7.711 1.00 91.44 174 THR A N 1
ATOM 1378 C CA . THR A 1 174 ? -1.134 11.227 -8.802 1.00 91.44 174 THR A CA 1
ATOM 1379 C C . THR A 1 174 ? 0.199 11.243 -9.542 1.00 91.44 174 THR A C 1
ATOM 1381 O O . THR A 1 174 ? 0.205 11.167 -10.766 1.00 91.44 174 THR A O 1
ATOM 1384 N N . LEU A 1 175 ? 1.324 11.293 -8.822 1.00 91.62 175 LEU A N 1
ATOM 1385 C CA . LEU A 1 175 ? 2.662 11.246 -9.414 1.00 91.62 175 LEU A CA 1
ATOM 1386 C C . LEU A 1 175 ? 2.873 9.949 -10.198 1.00 91.62 175 LEU A C 1
ATOM 1388 O O . LEU A 1 175 ? 3.351 9.991 -11.328 1.00 91.62 175 LEU A O 1
ATOM 1392 N N . PHE A 1 176 ? 2.470 8.812 -9.630 1.00 86.19 176 PHE A N 1
ATOM 1393 C CA . PHE A 1 176 ? 2.582 7.505 -10.267 1.00 86.19 176 PHE A CA 1
ATOM 1394 C C . PHE A 1 176 ? 1.813 7.453 -11.595 1.00 86.19 176 PHE A C 1
ATOM 1396 O O . PHE A 1 176 ? 2.398 7.165 -12.640 1.00 86.19 176 PHE A O 1
ATOM 1403 N N . PHE A 1 177 ? 0.525 7.810 -11.592 1.00 88.62 177 PHE A N 1
ATOM 1404 C CA . PHE A 1 177 ? -0.296 7.809 -12.808 1.00 88.62 177 PHE A CA 1
ATOM 1405 C C . PHE A 1 177 ? 0.136 8.865 -13.828 1.00 88.62 177 PHE A C 1
ATOM 1407 O O . PHE A 1 177 ? 0.056 8.612 -15.028 1.00 88.62 177 PHE A O 1
ATOM 1414 N N . LEU A 1 178 ? 0.617 10.024 -13.373 1.00 91.62 178 LEU A N 1
ATOM 1415 C CA . LEU A 1 178 ? 1.103 11.081 -14.254 1.00 91.62 178 LEU A CA 1
ATOM 1416 C C . LEU A 1 178 ? 2.393 10.677 -14.972 1.00 91.62 178 LEU A C 1
ATOM 1418 O O . LEU A 1 178 ? 2.556 10.997 -16.145 1.00 91.62 178 LEU A O 1
ATOM 1422 N N . LEU A 1 179 ? 3.311 9.990 -14.287 1.00 90.69 179 LEU A N 1
ATOM 1423 C CA . LEU A 1 179 ? 4.629 9.657 -14.830 1.00 90.69 179 LEU A CA 1
ATOM 1424 C C . LEU A 1 179 ? 4.634 8.380 -15.679 1.00 90.69 179 LEU A C 1
ATOM 1426 O O . LEU A 1 179 ? 5.496 8.258 -16.549 1.00 90.69 179 LEU A O 1
ATOM 1430 N N . ILE A 1 180 ? 3.677 7.462 -15.496 1.00 88.12 180 ILE A N 1
ATOM 1431 C CA . ILE A 1 180 ? 3.596 6.218 -16.284 1.00 88.12 180 ILE A CA 1
ATOM 1432 C C . ILE A 1 180 ? 3.595 6.465 -17.803 1.00 88.12 180 ILE A C 1
ATOM 1434 O O . ILE A 1 180 ? 4.414 5.845 -18.480 1.00 88.12 180 ILE A O 1
ATOM 1438 N N . PRO A 1 181 ? 2.757 7.348 -18.382 1.00 90.12 181 PRO A N 1
ATOM 1439 C CA . PRO A 1 181 ? 2.755 7.574 -19.828 1.00 90.12 181 PRO A CA 1
ATOM 1440 C C . PRO A 1 181 ? 4.114 8.038 -20.358 1.00 90.12 181 PRO A C 1
ATOM 1442 O O . PRO A 1 181 ? 4.592 7.538 -21.373 1.00 90.12 181 PRO A O 1
ATOM 1445 N N . PHE A 1 182 ? 4.778 8.943 -19.639 1.00 90.56 182 PHE A N 1
ATOM 1446 C CA . PHE A 1 182 ? 6.112 9.415 -20.005 1.00 90.56 182 PHE A CA 1
ATOM 1447 C C . PHE A 1 182 ? 7.159 8.299 -19.900 1.00 90.56 182 PHE A C 1
ATOM 1449 O O . PHE A 1 182 ? 8.067 8.238 -20.722 1.00 90.56 182 PHE A O 1
ATOM 1456 N N . LEU A 1 183 ? 7.015 7.401 -18.923 1.00 89.12 183 LEU A N 1
ATOM 1457 C CA . LEU A 1 183 ? 7.923 6.279 -18.686 1.00 89.12 183 LEU A CA 1
ATOM 1458 C C . LEU A 1 183 ? 7.761 5.211 -19.776 1.00 89.12 183 LEU A C 1
ATOM 1460 O O . LEU A 1 183 ? 8.726 4.605 -20.227 1.00 89.12 183 LEU A O 1
ATOM 1464 N N . VAL A 1 184 ? 6.530 5.018 -20.250 1.00 89.06 184 VAL A N 1
ATOM 1465 C CA . VAL A 1 184 ? 6.232 4.182 -21.415 1.00 89.06 184 VAL A CA 1
ATOM 1466 C C . VAL A 1 184 ? 6.842 4.797 -22.676 1.00 89.06 184 VAL A C 1
ATOM 1468 O O . VAL A 1 184 ? 7.527 4.105 -23.426 1.00 89.06 184 VAL A O 1
ATOM 1471 N N . LEU A 1 185 ? 6.663 6.102 -22.899 1.00 89.12 185 LEU A N 1
ATOM 1472 C CA . LEU A 1 185 ? 7.245 6.796 -24.053 1.00 89.12 185 LEU A CA 1
ATOM 1473 C C . LEU A 1 185 ? 8.777 6.793 -24.028 1.00 89.12 185 LEU A C 1
ATOM 1475 O O . LEU A 1 185 ? 9.392 6.641 -25.084 1.00 89.12 185 LEU A O 1
ATOM 1479 N N . SER A 1 186 ? 9.396 6.900 -22.847 1.00 87.19 186 SER A N 1
ATOM 1480 C CA . SER A 1 186 ? 10.855 6.848 -22.699 1.00 87.19 186 SER A CA 1
ATOM 1481 C C . SER A 1 186 ? 11.450 5.481 -23.042 1.00 87.19 186 SER A C 1
ATOM 1483 O O . SER A 1 186 ? 12.660 5.387 -23.224 1.00 87.19 186 SER A O 1
ATOM 1485 N N . VAL A 1 187 ? 10.617 4.444 -23.170 1.00 87.88 187 VAL A N 1
ATOM 1486 C CA . VAL A 1 187 ? 11.002 3.088 -23.583 1.00 87.88 187 VAL A CA 1
ATOM 1487 C C . VAL A 1 187 ? 10.596 2.796 -25.025 1.00 87.88 187 VAL A C 1
ATOM 1489 O O . VAL A 1 187 ? 11.419 2.329 -25.811 1.00 87.88 187 VAL A O 1
ATOM 1492 N N . ILE A 1 188 ? 9.349 3.095 -25.397 1.00 89.50 188 ILE A N 1
ATOM 1493 C CA . ILE A 1 188 ? 8.809 2.764 -26.722 1.00 89.50 188 ILE A CA 1
ATOM 1494 C C . ILE A 1 188 ? 9.481 3.587 -27.819 1.00 89.50 188 ILE A C 1
ATOM 1496 O O . ILE A 1 188 ? 9.837 3.030 -28.854 1.00 89.50 188 ILE A O 1
ATOM 1500 N N . LEU A 1 189 ? 9.665 4.897 -27.620 1.00 87.25 189 LEU A N 1
ATOM 1501 C CA . LEU A 1 189 ? 10.226 5.761 -28.664 1.00 87.25 189 LEU A CA 1
ATOM 1502 C C . LEU A 1 189 ? 11.652 5.355 -29.064 1.00 87.25 189 LEU A C 1
ATOM 1504 O O . LEU A 1 189 ? 11.919 5.306 -30.266 1.00 87.25 189 LEU A O 1
ATOM 1508 N N . PRO A 1 190 ? 12.559 5.039 -28.118 1.00 86.75 190 PRO A N 1
ATOM 1509 C CA . PRO A 1 190 ? 13.839 4.438 -28.457 1.00 86.75 190 PRO A CA 1
ATOM 1510 C C . PRO A 1 190 ? 13.681 3.160 -29.299 1.00 86.75 190 PRO A C 1
ATOM 1512 O O . PRO A 1 190 ? 14.160 3.105 -30.433 1.00 86.75 190 PRO A O 1
ATOM 1515 N N . ILE A 1 191 ? 12.940 2.165 -28.803 1.00 87.38 191 ILE A N 1
ATOM 1516 C CA . ILE A 1 191 ? 12.768 0.878 -29.500 1.00 87.38 191 ILE A CA 1
ATOM 1517 C C . ILE A 1 191 ? 12.232 1.083 -30.923 1.00 87.38 191 ILE A C 1
ATOM 1519 O O . ILE A 1 191 ? 12.766 0.513 -31.871 1.00 87.38 191 ILE A O 1
ATOM 1523 N N . TYR A 1 192 ? 11.224 1.940 -31.088 1.00 88.31 192 TYR A N 1
ATOM 1524 C CA . TYR A 1 192 ? 10.661 2.264 -32.395 1.00 88.31 192 TYR A CA 1
ATOM 1525 C C . TYR A 1 192 ? 11.719 2.840 -33.343 1.00 88.31 192 TYR A C 1
ATOM 1527 O O . TYR A 1 192 ? 11.885 2.335 -34.453 1.00 88.31 192 TYR A O 1
ATOM 1535 N N . LYS A 1 193 ? 12.488 3.839 -32.884 1.00 84.56 193 LYS A N 1
ATOM 1536 C CA . LYS A 1 193 ? 13.561 4.454 -33.680 1.00 84.56 193 LYS A CA 1
ATOM 1537 C C . LYS A 1 193 ? 14.588 3.431 -34.152 1.00 84.56 193 LYS A C 1
ATOM 1539 O O . LYS A 1 193 ? 15.030 3.544 -35.286 1.00 84.56 193 LYS A O 1
ATOM 1544 N N . LEU A 1 194 ? 14.929 2.448 -33.313 1.00 83.62 194 LEU A N 1
ATOM 1545 C CA . LEU A 1 194 ? 15.835 1.360 -33.691 1.00 83.62 194 LEU A CA 1
ATOM 1546 C C . LEU A 1 194 ? 15.256 0.481 -34.793 1.00 83.62 194 LEU A C 1
ATOM 1548 O O . LEU A 1 194 ? 15.963 0.125 -35.726 1.00 83.62 194 LEU A O 1
ATOM 1552 N N . THR A 1 195 ? 13.977 0.124 -34.696 1.00 84.75 195 THR A N 1
ATOM 1553 C CA . THR A 1 195 ? 13.347 -0.753 -35.692 1.00 84.75 195 THR A CA 1
ATOM 1554 C C . THR A 1 195 ? 13.162 -0.085 -37.050 1.00 84.75 195 THR A C 1
ATOM 1556 O O . THR A 1 195 ? 13.158 -0.775 -38.061 1.00 84.75 195 THR A O 1
ATOM 1559 N N . THR A 1 196 ? 13.029 1.243 -37.089 1.00 83.62 196 THR A N 1
ATOM 1560 C CA . THR A 1 196 ? 12.811 2.002 -38.330 1.00 83.62 196 THR A CA 1
ATOM 1561 C C . THR A 1 196 ? 14.082 2.597 -38.933 1.00 83.62 196 THR A C 1
ATOM 1563 O O . THR A 1 196 ? 14.004 3.236 -39.975 1.00 83.62 196 THR A O 1
ATOM 1566 N N . SER A 1 197 ? 15.232 2.477 -38.262 1.00 68.56 197 SER A N 1
ATOM 1567 C CA . SER A 1 197 ? 16.521 2.988 -38.754 1.00 68.56 197 SER A CA 1
ATOM 1568 C C . SER A 1 197 ? 17.289 1.999 -39.644 1.00 68.56 197 SER A C 1
ATOM 1570 O O . SER A 1 197 ? 18.430 2.287 -40.002 1.00 68.56 197 SER A O 1
ATOM 1572 N N . PHE A 1 198 ? 16.682 0.854 -39.967 1.00 56.16 198 PHE A N 1
ATOM 1573 C CA . PHE A 1 198 ? 17.148 -0.121 -40.960 1.00 56.16 198 PHE A CA 1
ATOM 1574 C C . PHE A 1 198 ? 16.396 0.070 -42.277 1.00 56.16 198 PHE A C 1
ATOM 1576 O O . PHE A 1 198 ? 17.023 -0.157 -43.334 1.00 56.16 198 PHE A O 1
#

Foldseek 3Di:
DVQQKDKAALVRHDQDPVLVVQLVPVQVCVCPVPVNVQQVVLVVDPQSHGSSCVRSRMGIDHDPPDPPVVVVVVVVLVVLLCLLVLLQVLLVVLVVVLVCCVVPQLVVLVVVCVVVVHPLADSVVLVVLSVVLNVLSVVSNVLSVVSNVCSVPSVPCDPVSVVVSVCSVVVSVCSVVVCVVVNVCSRVVSVVCVVPVD